Protein AF-A0A7R9BXN6-F1 (afdb_monomer_lite)

Sequence (282 aa):
MGKQLVVLESDVKKNVSVTLTAHVVISMHHVMESLKSGFLRAKAATARTLATRFLENVLPSLWCPKPNDIKSEFNRPFIQAKKENRWDALSVEATSYALMVYLQREGISFFQ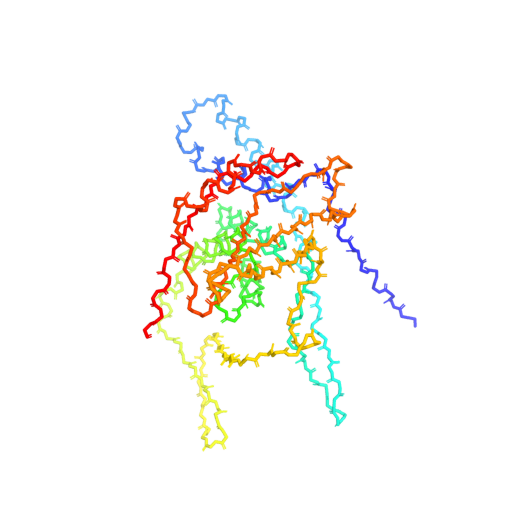GKIVCWLNSMRMKTGGFISIFDTIIALEALTDYSFRARLRDITEMTVTLEATGTPGWQKGQAIVQLDYAYGVDYDALKEKSPVRVFDLDVKETYRTFRNKSIIDVELCPKYTPIKEMIDEDREFSGSVTIEVENPSGYEITQREAVINVLRRRTKPMNLIDVKVTRSSVY

Organism: NCBI:txid399045

Radius of gyration: 24.86 Å; chains: 1; bounding box: 74×55×66 Å

InterPro domains:
  IPR008930 Terpenoid cyclases/protein prenyltransferase alpha-alpha toroid [SSF48239] (16-147)
  IPR011626 Alpha-macroglobulin-like, TED domain [PF07678] (83-145)
  IPR050473 Alpha-2-macroglobulin/Complement system [PTHR11412] (14-276)

Secondary structure (DSSP, 8-state):
-------------TTS-HHHHHHHHHHHHHHHHHS-SSHHHHHHHHHHHHHHHHHHHHHHHH--PPPPPEEEETTEEEEPPPPPPTTHHHHHHHHHHHHHHHHHHH-S-HHHHHHHHHHHHT--TTSS-SSHHHHHHHHHHHHHHHHHTTTTT----------TT---------------------TTTS---SS--EEEEEEEEE-TTTTT--EEEEEEEEE---TTS--TT--S--------PPPTT----HHHHHHHHHHT--TT--------------

Structure (mmCIF, N/CA/C/O backbone):
data_AF-A0A7R9BXN6-F1
#
_entry.id   AF-A0A7R9BXN6-F1
#
loop_
_atom_site.group_PDB
_atom_site.id
_atom_site.type_symbol
_atom_site.label_atom_id
_atom_site.label_alt_id
_atom_site.label_comp_id
_atom_site.label_asym_id
_atom_site.label_entity_id
_atom_site.label_seq_id
_atom_site.pdbx_PDB_ins_code
_atom_site.Cartn_x
_atom_site.Cartn_y
_atom_site.Cartn_z
_atom_site.occupancy
_atom_site.B_iso_or_equiv
_atom_site.auth_seq_id
_atom_site.auth_comp_id
_atom_site.auth_asym_id
_atom_site.auth_atom_id
_atom_site.pdbx_PDB_model_num
ATOM 1 N N . MET A 1 1 ? -35.262 12.727 -13.469 1.00 32.38 1 MET A N 1
ATOM 2 C CA . MET A 1 1 ? -34.421 13.550 -12.570 1.00 32.38 1 MET A CA 1
ATOM 3 C C . MET A 1 1 ? -33.288 12.683 -12.045 1.00 32.38 1 MET A C 1
ATOM 5 O O . MET A 1 1 ? -33.516 11.878 -11.151 1.00 32.38 1 MET A O 1
ATOM 9 N N . GLY A 1 2 ? -32.106 12.763 -12.658 1.00 27.50 2 GLY A N 1
ATOM 10 C CA . GLY A 1 2 ? -30.953 11.973 -12.222 1.00 27.50 2 GLY A CA 1
ATOM 11 C C . GLY A 1 2 ? -30.345 12.568 -10.957 1.00 27.50 2 GLY A C 1
ATOM 12 O O . GLY A 1 2 ? -30.005 13.748 -10.944 1.00 27.50 2 GLY A O 1
ATOM 13 N N . LYS A 1 3 ? -30.195 11.764 -9.899 1.00 24.08 3 LYS A N 1
ATOM 14 C CA . LYS A 1 3 ? -29.341 12.142 -8.771 1.00 24.08 3 LYS A CA 1
ATOM 15 C C . LYS A 1 3 ? -27.897 12.029 -9.240 1.00 24.08 3 LYS A C 1
ATOM 17 O O . LYS A 1 3 ? -27.384 10.923 -9.387 1.00 24.08 3 LYS A O 1
ATOM 22 N N . GLN A 1 4 ? -27.268 13.170 -9.493 1.00 21.91 4 GLN A N 1
ATOM 23 C CA . GLN A 1 4 ? -25.829 13.243 -9.687 1.00 21.91 4 GLN A CA 1
ATOM 24 C C . GLN A 1 4 ? -25.182 12.786 -8.377 1.00 21.91 4 GLN A C 1
ATOM 26 O O . GLN A 1 4 ? -25.266 13.477 -7.362 1.00 21.91 4 GLN A O 1
ATOM 31 N N . LEU A 1 5 ? -24.615 11.577 -8.380 1.00 22.77 5 LEU A N 1
ATOM 32 C CA . LEU A 1 5 ? -23.784 11.100 -7.284 1.00 22.77 5 LEU A CA 1
ATOM 33 C C . LEU A 1 5 ? -22.547 11.990 -7.258 1.00 22.77 5 LEU A C 1
ATOM 35 O O . LEU A 1 5 ? -21.612 11.795 -8.033 1.00 22.77 5 LEU A O 1
ATOM 39 N N . VAL A 1 6 ? -22.581 12.997 -6.387 1.00 21.50 6 VAL A N 1
ATOM 40 C CA . VAL A 1 6 ? -21.388 13.733 -5.993 1.00 21.50 6 VAL A CA 1
ATOM 41 C C . VAL A 1 6 ? -20.473 12.702 -5.354 1.00 21.50 6 VAL A C 1
ATOM 43 O O . VAL A 1 6 ? -20.691 12.279 -4.218 1.00 21.50 6 VAL A O 1
ATOM 46 N N . VAL A 1 7 ? -19.476 12.260 -6.118 1.00 24.81 7 VAL A N 1
ATOM 47 C CA . VAL A 1 7 ? -18.301 11.618 -5.550 1.00 24.81 7 VAL A CA 1
ATOM 48 C C . VAL A 1 7 ? -17.675 12.691 -4.679 1.00 24.81 7 VAL A C 1
ATOM 50 O O . VAL A 1 7 ? -17.020 13.600 -5.183 1.00 24.81 7 VAL A O 1
ATOM 53 N N . LEU A 1 8 ? -17.948 12.617 -3.378 1.00 25.73 8 LEU A N 1
ATOM 54 C CA . LEU A 1 8 ? -17.140 13.298 -2.387 1.00 25.73 8 LEU A CA 1
ATOM 55 C C . LEU A 1 8 ? -15.772 12.629 -2.463 1.00 25.73 8 LEU A C 1
ATOM 57 O O . LEU A 1 8 ? -15.525 11.599 -1.834 1.00 25.73 8 LEU A O 1
ATOM 61 N N . GLU A 1 9 ? -14.923 13.195 -3.321 1.00 31.92 9 GLU A N 1
ATOM 62 C CA . GLU A 1 9 ? -13.481 13.069 -3.213 1.00 31.92 9 GLU A CA 1
ATOM 63 C C . GLU A 1 9 ? -13.151 13.278 -1.739 1.00 31.92 9 GLU A C 1
ATOM 65 O O . GLU A 1 9 ? -13.597 14.248 -1.126 1.00 31.92 9 GLU A O 1
ATOM 70 N N . SER A 1 10 ? -12.558 12.257 -1.125 1.00 36.28 10 SER A N 1
ATOM 71 C CA . SER A 1 10 ? -12.613 12.111 0.321 1.00 36.28 10 SER A CA 1
ATOM 72 C C . SER A 1 10 ? -11.723 13.159 0.981 1.00 36.28 10 SER A C 1
ATOM 74 O O . SER A 1 10 ? -10.541 12.901 1.211 1.00 36.28 10 SER A O 1
ATOM 76 N N . ASP A 1 11 ? -12.316 14.308 1.322 1.00 35.97 11 ASP A N 1
ATOM 77 C CA . ASP A 1 11 ? -11.767 15.383 2.157 1.00 35.97 11 ASP A CA 1
ATOM 78 C C . ASP A 1 11 ? -11.586 14.911 3.616 1.00 35.97 11 ASP A C 1
ATOM 80 O O . ASP A 1 11 ? -12.048 15.511 4.592 1.00 35.97 11 ASP A O 1
ATOM 84 N N . VAL A 1 12 ? -10.868 13.799 3.781 1.00 42.06 12 VAL A N 1
ATOM 85 C CA . VAL A 1 12 ? -10.173 13.462 5.016 1.00 42.06 12 VAL A CA 1
ATOM 86 C C . VAL A 1 12 ? -9.198 14.611 5.247 1.00 42.06 12 VAL A C 1
ATOM 88 O O . VAL A 1 12 ? -8.221 14.749 4.514 1.00 42.06 12 VAL A O 1
ATOM 91 N N . LYS A 1 13 ? -9.527 15.482 6.212 1.00 39.28 13 LYS A N 1
ATOM 92 C CA . LYS A 1 13 ? -8.814 16.737 6.500 1.00 39.28 13 LYS A CA 1
ATOM 93 C C . LYS A 1 13 ? -7.299 16.553 6.379 1.00 39.28 13 LYS A C 1
ATOM 95 O O . LYS A 1 13 ? -6.702 15.855 7.197 1.00 39.28 13 LYS A O 1
ATOM 100 N N . LYS A 1 14 ? -6.712 17.216 5.375 1.00 47.81 14 LYS A N 1
ATOM 101 C CA . LYS A 1 14 ? -5.350 16.977 4.860 1.00 47.81 14 LYS A CA 1
ATOM 102 C C . LYS A 1 14 ? -4.250 16.967 5.934 1.00 47.81 14 LYS A C 1
ATOM 104 O O . LYS A 1 14 ? -3.273 16.246 5.788 1.00 47.81 14 LYS A O 1
ATOM 109 N N . ASN A 1 15 ? -4.455 17.686 7.036 1.00 45.44 15 ASN A N 1
ATOM 110 C CA . ASN A 1 15 ? -3.484 17.877 8.116 1.00 45.44 15 ASN A CA 1
ATOM 111 C C . ASN A 1 15 ? -3.553 16.826 9.253 1.00 45.44 15 ASN A C 1
ATOM 113 O O . ASN A 1 15 ? -2.869 16.990 10.263 1.00 45.44 15 ASN A O 1
ATOM 117 N N . VAL A 1 16 ? -4.385 15.774 9.165 1.00 56.34 16 VAL A N 1
ATOM 118 C CA . VAL A 1 16 ? -4.442 14.704 10.189 1.00 56.34 16 VAL A CA 1
ATOM 119 C C . VAL A 1 16 ? -4.349 13.323 9.546 1.00 56.34 16 VAL A C 1
ATOM 121 O O . VAL A 1 16 ? -5.325 12.790 9.020 1.00 56.34 16 VAL A O 1
ATOM 124 N N . SER A 1 17 ? -3.169 12.704 9.643 1.00 71.69 17 SER A N 1
ATOM 125 C CA . SER A 1 17 ? -2.949 11.339 9.159 1.00 71.69 17 SER A CA 1
ATOM 126 C C . SER A 1 17 ? -3.735 10.313 9.987 1.00 71.69 17 SER A C 1
ATOM 128 O O . SER A 1 17 ? -3.459 10.071 11.168 1.00 71.69 17 SER A O 1
ATOM 130 N N . VAL A 1 18 ? -4.712 9.681 9.333 1.00 74.88 18 VAL A N 1
ATOM 131 C CA . VAL A 1 18 ? -5.523 8.584 9.884 1.00 74.88 18 VAL A CA 1
ATOM 132 C C . VAL A 1 18 ? -4.643 7.387 10.248 1.00 74.88 18 VAL A C 1
ATOM 134 O O . VAL A 1 18 ? -4.794 6.828 11.333 1.00 74.88 18 VAL A O 1
ATOM 137 N N . THR A 1 19 ? -3.693 7.027 9.378 1.00 77.56 19 THR A N 1
ATOM 138 C CA . THR A 1 19 ? -2.801 5.875 9.575 1.00 77.56 19 THR A CA 1
ATOM 139 C C . THR A 1 19 ? -1.859 6.088 10.755 1.00 77.56 19 THR A C 1
ATOM 141 O O . THR A 1 19 ? -1.775 5.221 11.623 1.00 77.56 19 THR A O 1
ATOM 144 N N . LEU A 1 20 ? -1.253 7.275 10.886 1.00 81.38 20 LEU A N 1
ATOM 145 C CA . LEU A 1 20 ? -0.433 7.617 12.052 1.00 81.38 20 LEU A CA 1
ATOM 146 C C . LEU A 1 20 ? -1.254 7.589 13.349 1.00 81.38 20 LEU A C 1
ATOM 148 O O . LEU A 1 20 ? -0.806 7.040 14.355 1.00 81.38 20 LEU A O 1
ATOM 152 N N . THR A 1 21 ? -2.473 8.138 13.323 1.00 84.75 21 THR A N 1
ATOM 153 C CA . THR A 1 21 ? -3.373 8.136 14.488 1.00 84.75 21 THR A CA 1
ATOM 154 C C . THR A 1 21 ? -3.701 6.703 14.921 1.00 84.75 21 THR A C 1
ATOM 156 O O . THR A 1 21 ? -3.630 6.387 16.109 1.00 84.75 21 THR A O 1
ATOM 159 N N . ALA A 1 22 ? -4.007 5.811 13.976 1.00 82.94 22 ALA A N 1
ATOM 160 C CA . ALA A 1 22 ? -4.310 4.416 14.276 1.00 82.94 22 ALA A CA 1
ATOM 161 C C . ALA A 1 22 ? -3.084 3.619 14.752 1.00 82.94 22 ALA A C 1
ATOM 163 O O . ALA A 1 22 ? -3.183 2.885 15.737 1.00 82.94 22 ALA A O 1
ATOM 164 N N . HIS A 1 23 ? -1.913 3.829 14.144 1.00 85.00 23 HIS A N 1
ATOM 165 C CA . HIS A 1 23 ? -0.661 3.217 14.593 1.00 85.00 23 HIS A CA 1
ATOM 166 C C . HIS A 1 23 ? -0.325 3.614 16.043 1.00 85.00 23 HIS A C 1
ATOM 168 O O . HIS A 1 23 ? 0.036 2.765 16.863 1.00 85.00 23 HIS A O 1
ATOM 174 N N . VAL A 1 24 ? -0.522 4.889 16.404 1.00 88.56 24 VAL A N 1
ATOM 175 C CA . VAL A 1 24 ? -0.372 5.376 17.786 1.00 88.56 24 VAL A CA 1
ATOM 176 C C . VAL A 1 24 ? -1.403 4.741 18.729 1.00 88.56 24 VAL A C 1
ATOM 178 O O . VAL A 1 24 ? -1.034 4.352 19.834 1.00 88.56 24 VAL A O 1
ATOM 181 N N . VAL A 1 25 ? -2.665 4.571 18.316 1.00 87.19 25 VAL A N 1
ATOM 182 C CA . VAL A 1 25 ? -3.701 3.882 19.119 1.00 87.19 25 VAL A CA 1
ATOM 183 C C . VAL A 1 25 ? -3.324 2.430 19.420 1.00 87.19 25 VAL A C 1
ATOM 185 O O . VAL A 1 25 ? -3.458 1.994 20.566 1.00 87.19 25 VAL A O 1
ATOM 188 N N . ILE A 1 26 ? -2.823 1.697 18.426 1.00 85.56 26 ILE A N 1
ATOM 189 C CA . ILE A 1 26 ? -2.394 0.299 18.575 1.00 85.56 26 ILE A CA 1
ATOM 190 C C . ILE A 1 26 ? -1.138 0.218 19.451 1.00 85.56 26 ILE A C 1
ATOM 192 O O . ILE A 1 26 ? -1.095 -0.557 20.404 1.00 85.56 26 ILE A O 1
ATOM 196 N N . SER A 1 27 ? -0.166 1.104 19.232 1.00 88.06 27 SER A N 1
ATOM 197 C CA . SER A 1 27 ? 1.031 1.222 20.077 1.00 88.06 27 SER A CA 1
ATOM 198 C C . SER A 1 27 ? 0.668 1.512 21.539 1.00 88.06 27 SER A C 1
ATOM 200 O O . SER A 1 27 ? 1.189 0.880 22.459 1.00 88.06 27 SER A O 1
ATOM 202 N N . MET A 1 28 ? -0.287 2.421 21.771 1.00 87.25 28 MET A N 1
ATOM 203 C CA . MET A 1 28 ? -0.840 2.682 23.100 1.00 87.25 28 MET A CA 1
ATOM 204 C C . MET A 1 28 ? -1.531 1.448 23.684 1.00 87.25 28 MET A C 1
ATOM 206 O O . MET A 1 28 ? -1.392 1.222 24.880 1.00 87.25 28 MET A O 1
ATOM 210 N N . HIS A 1 29 ? -2.239 0.637 22.890 1.00 84.88 29 HIS A N 1
ATOM 211 C CA . HIS A 1 29 ? -2.855 -0.603 23.371 1.00 84.88 29 HIS A CA 1
ATOM 212 C C . HIS A 1 29 ? -1.811 -1.561 23.962 1.00 84.88 29 HIS A C 1
ATOM 214 O O . HIS A 1 29 ? -1.963 -1.967 25.112 1.00 84.88 29 HIS A O 1
ATOM 220 N N . HIS A 1 30 ? -0.728 -1.849 23.233 1.00 85.75 30 HIS A N 1
ATOM 221 C CA . HIS A 1 30 ? 0.336 -2.740 23.710 1.00 85.75 30 HIS A CA 1
ATOM 222 C C . HIS A 1 30 ? 1.082 -2.168 24.926 1.00 85.75 30 HIS A C 1
ATOM 224 O O . HIS A 1 30 ? 1.283 -2.855 25.925 1.00 85.75 30 HIS A O 1
ATOM 230 N N . VAL A 1 31 ? 1.454 -0.883 24.894 1.00 89.38 31 VAL A N 1
ATOM 231 C CA . VAL A 1 31 ? 2.197 -0.248 26.000 1.00 89.38 31 VAL A CA 1
ATOM 232 C C . VAL A 1 31 ? 1.324 -0.058 27.250 1.00 89.38 31 VAL A C 1
ATOM 234 O O . VAL A 1 31 ? 1.843 -0.039 28.368 1.00 89.38 31 VAL A O 1
ATOM 237 N N . MET A 1 32 ? -0.004 0.038 27.106 1.00 85.31 32 MET A N 1
ATOM 238 C CA . MET A 1 32 ? -0.923 0.170 28.240 1.00 85.31 32 MET A CA 1
ATOM 239 C C . MET A 1 32 ? -0.868 -1.012 29.208 1.00 85.31 32 MET A C 1
ATOM 241 O O . MET A 1 32 ? -1.141 -0.793 30.385 1.00 85.31 32 MET A O 1
ATOM 245 N N . GLU A 1 33 ? -0.510 -2.225 28.791 1.00 83.19 33 GLU A N 1
ATOM 246 C CA . GLU A 1 33 ? -0.370 -3.354 29.725 1.00 83.19 33 GLU A CA 1
ATOM 247 C C . GLU A 1 33 ? 0.821 -3.152 30.674 1.00 83.19 33 GLU A C 1
ATOM 249 O O . GLU A 1 33 ? 0.667 -3.276 31.890 1.00 83.19 33 GLU A O 1
ATOM 254 N N . SER A 1 34 ? 1.958 -2.698 30.142 1.00 86.69 34 SER A N 1
ATOM 255 C CA . SER A 1 34 ? 3.201 -2.435 30.885 1.00 86.69 34 SER A CA 1
ATOM 256 C C . SER A 1 34 ? 3.159 -1.189 31.787 1.00 86.69 34 SER A C 1
ATOM 258 O O . SER A 1 34 ? 3.988 -1.040 32.689 1.00 86.69 34 SER A O 1
ATOM 260 N N . LEU A 1 35 ? 2.221 -0.261 31.563 1.00 86.31 35 LEU A N 1
ATOM 261 C CA . LEU A 1 35 ? 2.112 0.974 32.348 1.00 86.31 35 LEU A CA 1
ATOM 262 C C . LEU A 1 35 ? 1.473 0.728 33.724 1.00 86.31 35 LEU A C 1
ATOM 264 O O . LEU A 1 35 ? 0.280 0.431 33.827 1.00 86.31 35 LEU A O 1
ATOM 268 N N . LYS A 1 36 ? 2.242 0.956 34.798 1.00 84.00 36 LYS A N 1
ATOM 269 C CA . LYS A 1 36 ? 1.747 0.925 36.189 1.00 84.00 36 LYS A CA 1
ATOM 270 C C . LYS A 1 36 ? 0.516 1.829 36.377 1.00 84.00 36 LYS A C 1
ATOM 272 O O . LYS A 1 36 ? 0.373 2.861 35.717 1.00 84.00 36 LYS A O 1
ATOM 277 N N . SER A 1 37 ? -0.371 1.449 37.296 1.00 79.38 37 SER A N 1
ATOM 278 C CA . SER A 1 37 ? -1.553 2.239 37.657 1.00 79.38 37 SER A CA 1
ATOM 279 C C . SER A 1 37 ? -1.152 3.637 38.144 1.00 79.38 37 SER A C 1
ATOM 281 O O . SER A 1 37 ? -0.339 3.791 39.051 1.00 79.38 37 SER A O 1
ATOM 283 N N . GLY A 1 38 ? -1.706 4.675 37.515 1.00 87.12 38 GLY A N 1
ATOM 284 C CA . GLY A 1 38 ? -1.365 6.063 37.819 1.00 87.12 38 GLY A CA 1
ATOM 285 C C . GLY A 1 38 ? -1.823 7.048 36.744 1.00 87.12 38 GLY A C 1
ATOM 286 O O . GLY A 1 38 ? -2.448 6.674 35.748 1.00 87.12 38 GLY A O 1
ATOM 287 N N . PHE A 1 39 ? -1.477 8.321 36.938 1.00 87.56 39 PHE A N 1
ATOM 288 C CA . PHE A 1 39 ? -1.901 9.446 36.093 1.00 87.56 39 PHE A CA 1
ATOM 289 C C . PHE A 1 39 ? -1.566 9.274 34.601 1.00 87.56 39 PHE A C 1
ATOM 291 O O . PH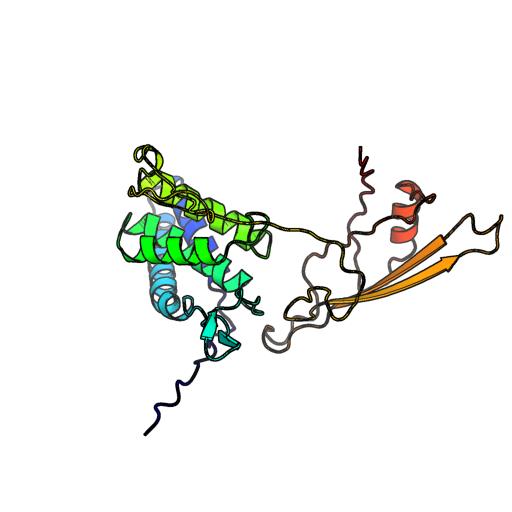E A 1 39 ? -2.386 9.598 33.743 1.00 87.56 39 PHE A O 1
ATOM 298 N N . LEU A 1 40 ? -0.394 8.712 34.282 1.00 87.50 40 LEU A N 1
ATOM 299 C CA . LEU A 1 40 ? 0.015 8.444 32.898 1.00 87.50 40 LEU A CA 1
ATOM 300 C C . LEU A 1 40 ? -0.884 7.396 32.225 1.00 87.50 40 LEU A C 1
ATOM 302 O O . LEU A 1 40 ? -1.320 7.611 31.098 1.00 87.50 40 LEU A O 1
ATOM 306 N N . ARG A 1 41 ? -1.239 6.312 32.931 1.00 88.56 41 ARG A N 1
ATOM 307 C CA . ARG A 1 41 ? -2.172 5.289 32.428 1.00 88.56 41 ARG A CA 1
ATOM 308 C C . ARG A 1 41 ? -3.573 5.870 32.210 1.00 88.56 41 ARG A C 1
ATOM 310 O O . ARG A 1 41 ? -4.206 5.556 31.207 1.00 88.56 41 ARG A O 1
ATOM 317 N N . ALA A 1 42 ? -4.032 6.752 33.101 1.00 88.69 42 ALA A N 1
ATOM 318 C CA . ALA A 1 42 ? -5.314 7.444 32.953 1.00 88.69 42 ALA A CA 1
ATOM 319 C C . ALA A 1 42 ? -5.333 8.375 31.723 1.00 88.69 42 ALA A C 1
ATOM 321 O O . ALA A 1 42 ? -6.266 8.306 30.923 1.00 88.69 42 ALA A O 1
ATOM 322 N N . LYS A 1 43 ? -4.280 9.182 31.516 1.00 90.19 43 LYS A N 1
ATOM 323 C CA . LYS A 1 43 ? -4.129 10.025 30.315 1.00 90.19 43 LYS A CA 1
ATOM 324 C C . LYS A 1 43 ? -3.997 9.214 29.023 1.00 90.19 43 LYS A C 1
ATOM 326 O O . LYS A 1 43 ? -4.579 9.597 28.014 1.00 90.19 43 LYS A O 1
ATOM 331 N N . ALA A 1 44 ? -3.274 8.095 29.042 1.00 89.12 44 ALA A N 1
ATOM 332 C CA . ALA A 1 44 ? -3.180 7.199 27.889 1.00 89.12 44 ALA A CA 1
ATOM 333 C C . ALA A 1 44 ? -4.550 6.590 27.538 1.00 89.12 44 ALA A C 1
ATOM 335 O O . ALA A 1 44 ? -4.934 6.571 26.372 1.00 89.12 44 ALA A O 1
ATOM 336 N N . ALA A 1 45 ? -5.331 6.171 28.540 1.00 87.94 45 ALA A N 1
ATOM 337 C CA . ALA A 1 45 ? -6.675 5.634 28.331 1.00 87.94 45 ALA A CA 1
ATOM 338 C C . ALA A 1 45 ? -7.652 6.674 27.749 1.00 87.94 45 ALA A C 1
ATOM 340 O O . ALA A 1 45 ? -8.423 6.347 26.841 1.00 87.94 45 ALA A O 1
ATOM 341 N N . THR A 1 46 ? -7.618 7.929 28.218 1.00 90.62 46 THR A N 1
ATOM 342 C CA . THR A 1 46 ? -8.458 8.991 27.640 1.00 90.62 46 THR A CA 1
ATOM 343 C C . THR A 1 46 ? -8.014 9.366 26.227 1.00 90.62 46 THR A C 1
ATOM 345 O O . THR A 1 46 ? -8.863 9.432 25.341 1.00 90.62 46 THR A O 1
ATOM 348 N N . ALA A 1 47 ? -6.707 9.511 25.977 1.00 88.69 47 ALA A N 1
ATOM 349 C CA . ALA A 1 47 ? -6.164 9.752 24.638 1.00 88.69 47 ALA A CA 1
ATOM 350 C C . ALA A 1 47 ? -6.560 8.642 23.648 1.00 88.69 47 ALA A C 1
ATOM 352 O O . ALA A 1 47 ? -7.079 8.941 22.573 1.00 88.69 47 ALA A O 1
ATOM 353 N N . ARG A 1 48 ? -6.426 7.366 24.047 1.00 87.69 48 ARG A N 1
ATOM 354 C CA . ARG A 1 48 ? -6.868 6.210 23.252 1.00 87.69 48 ARG A CA 1
ATOM 355 C C . ARG A 1 48 ? -8.356 6.299 22.912 1.00 87.69 48 ARG A C 1
ATOM 357 O O . ARG A 1 48 ? -8.718 6.115 21.760 1.00 87.69 48 ARG A O 1
ATOM 364 N N . THR A 1 49 ? -9.202 6.639 23.886 1.00 87.25 49 THR A N 1
ATOM 365 C CA . THR A 1 49 ? -10.664 6.744 23.703 1.00 87.25 49 THR A CA 1
ATOM 366 C C . THR A 1 49 ? -11.069 7.896 22.772 1.00 87.25 49 THR A C 1
ATOM 368 O O . THR A 1 49 ? -12.066 7.798 22.058 1.00 87.25 49 THR A O 1
ATOM 371 N N . LEU A 1 50 ? -10.314 8.999 22.762 1.00 86.81 50 LEU A N 1
ATOM 372 C CA . LEU A 1 50 ? -10.530 10.108 21.827 1.00 86.81 50 LEU A CA 1
ATOM 373 C C . LEU A 1 50 ? -10.097 9.733 20.405 1.00 86.81 50 LEU A C 1
ATOM 375 O O . LEU A 1 50 ? -10.841 9.967 19.453 1.00 86.81 50 LEU A O 1
ATOM 379 N N . ALA A 1 51 ? -8.926 9.113 20.265 1.00 84.81 51 ALA A N 1
ATOM 380 C CA . ALA A 1 51 ? -8.389 8.709 18.974 1.00 84.81 51 ALA A CA 1
ATOM 381 C C . ALA A 1 51 ? -9.213 7.581 18.319 1.00 84.81 51 ALA A C 1
ATOM 383 O O . ALA A 1 51 ? -9.477 7.655 17.122 1.00 84.81 51 ALA A O 1
ATOM 384 N N . THR A 1 52 ? -9.723 6.601 19.077 1.00 82.38 52 THR A N 1
ATOM 385 C CA . THR A 1 52 ? -10.643 5.583 18.529 1.00 82.38 52 THR A CA 1
ATOM 386 C C . THR A 1 52 ? -11.947 6.199 18.020 1.00 82.38 52 THR A C 1
ATOM 388 O O . THR A 1 52 ? -12.372 5.877 16.914 1.00 82.38 52 THR A O 1
ATOM 391 N N . ARG A 1 53 ? -12.544 7.149 18.756 1.00 84.06 53 ARG A N 1
ATOM 392 C CA . ARG A 1 53 ? -13.739 7.888 18.296 1.00 84.06 53 ARG A CA 1
ATOM 393 C C . ARG A 1 53 ? -13.483 8.709 17.030 1.00 84.06 53 ARG A C 1
ATOM 395 O O . ARG A 1 53 ? -14.372 8.828 16.195 1.00 84.06 53 ARG A O 1
ATOM 402 N N . PHE A 1 54 ? -12.292 9.292 16.884 1.00 83.12 54 PHE A N 1
ATOM 403 C CA . PHE A 1 54 ? -11.910 9.981 15.649 1.00 83.12 54 PHE A CA 1
ATOM 404 C C . PHE A 1 54 ? -11.887 9.011 14.460 1.00 83.12 54 PHE A C 1
ATOM 406 O O . PHE A 1 54 ? -12.511 9.298 13.441 1.00 83.12 54 PHE A O 1
ATOM 413 N N . LEU A 1 55 ? -11.245 7.847 14.612 1.00 78.12 55 LEU A N 1
ATOM 414 C CA . LEU A 1 55 ? -11.189 6.824 13.564 1.00 78.12 55 LEU A CA 1
ATOM 415 C C . LEU A 1 55 ? -12.592 6.323 13.186 1.00 78.12 55 LEU A C 1
ATOM 417 O O . LEU A 1 55 ? -12.918 6.290 12.003 1.00 78.12 55 LEU A O 1
ATOM 421 N N . GLU A 1 56 ? -13.446 6.019 14.169 1.00 77.69 56 GLU A N 1
ATOM 422 C CA . GLU A 1 56 ? -14.835 5.563 13.963 1.00 77.69 56 GLU A CA 1
ATOM 423 C C . GLU A 1 56 ? -15.673 6.539 13.119 1.00 77.69 56 GLU A C 1
ATOM 425 O O . GLU A 1 56 ? -16.467 6.101 12.289 1.00 77.69 56 GLU A O 1
ATOM 430 N N . ASN A 1 57 ? -15.461 7.850 13.269 1.00 78.38 57 ASN A N 1
ATOM 431 C CA . ASN A 1 57 ? -16.154 8.867 12.470 1.00 78.38 57 ASN A CA 1
ATOM 432 C C . ASN A 1 57 ? -15.617 8.992 11.033 1.00 78.38 57 ASN A C 1
ATOM 434 O O . ASN A 1 57 ? -16.363 9.376 10.134 1.00 78.38 57 ASN A O 1
ATOM 438 N N . VAL A 1 58 ? -14.329 8.710 10.809 1.00 73.56 58 VAL A N 1
ATOM 439 C CA . VAL A 1 58 ? -13.689 8.794 9.482 1.00 73.56 58 VAL A CA 1
ATOM 440 C C . VAL A 1 58 ? -13.924 7.517 8.668 1.00 73.56 58 VAL A C 1
ATOM 442 O O . VAL A 1 58 ? -14.016 7.557 7.446 1.00 73.56 58 VAL A O 1
ATOM 445 N N . LEU A 1 59 ? -14.071 6.377 9.335 1.00 69.44 59 LEU A N 1
ATOM 446 C CA . LEU A 1 59 ? -14.117 5.057 8.714 1.00 69.44 59 LEU A CA 1
ATOM 447 C C . LEU A 1 59 ? -15.145 4.836 7.593 1.00 69.44 59 LEU A C 1
ATOM 449 O O . LEU A 1 59 ? -14.761 4.266 6.569 1.00 69.44 59 LEU A O 1
ATOM 453 N N . PRO A 1 60 ? -16.398 5.316 7.696 1.00 68.88 60 PRO A N 1
ATOM 454 C CA . PRO A 1 60 ? -17.379 5.153 6.625 1.00 68.88 60 PRO A CA 1
ATOM 455 C C . PRO A 1 60 ? -16.974 5.782 5.281 1.00 68.88 60 PRO A C 1
ATOM 457 O O . PRO A 1 60 ? -17.482 5.350 4.249 1.00 68.88 60 PRO A O 1
ATOM 460 N N . SER A 1 61 ? -16.073 6.776 5.262 1.00 66.06 61 SER A N 1
ATOM 461 C CA . SER A 1 61 ? -15.607 7.404 4.014 1.00 66.06 61 SER A CA 1
ATOM 462 C C . SER A 1 61 ? -14.427 6.679 3.355 1.00 66.06 61 SER A C 1
ATOM 464 O O . SER A 1 61 ? -14.185 6.882 2.167 1.00 66.06 61 SER A O 1
ATOM 466 N N . LEU A 1 62 ? -13.725 5.801 4.083 1.00 61.94 62 LEU A N 1
ATOM 467 C CA . LEU A 1 62 ? -12.569 5.054 3.569 1.00 61.94 62 LEU A CA 1
ATOM 468 C C . LEU A 1 62 ? -12.966 3.838 2.715 1.00 61.94 62 LEU A C 1
ATOM 470 O O . LEU A 1 62 ? -12.193 3.420 1.855 1.00 61.94 62 LEU A O 1
ATOM 474 N N . TRP A 1 63 ? -14.161 3.275 2.923 1.00 57.62 63 TRP A N 1
ATOM 475 C CA . TRP A 1 63 ? -14.625 2.043 2.263 1.00 57.62 63 TRP A CA 1
ATOM 476 C C . TRP A 1 63 ? -15.588 2.297 1.101 1.00 57.62 63 TRP A C 1
ATOM 478 O O . TRP A 1 63 ? -16.609 1.620 0.979 1.00 57.62 63 TRP A O 1
ATOM 488 N N . CYS A 1 64 ? -15.287 3.261 0.235 1.00 56.03 64 CYS A N 1
ATOM 489 C CA . CYS A 1 64 ? -16.007 3.408 -1.028 1.00 56.03 64 CYS A CA 1
ATOM 490 C C . CYS A 1 64 ? -15.234 2.677 -2.143 1.00 56.03 64 CYS A C 1
ATOM 492 O O . CYS A 1 64 ? -14.398 3.301 -2.803 1.00 56.03 64 CYS A O 1
ATOM 494 N N . PRO A 1 65 ? -15.445 1.359 -2.369 1.00 59.03 65 PRO A N 1
ATOM 495 C CA . PRO A 1 65 ? -14.884 0.704 -3.539 1.00 59.03 65 PRO A CA 1
ATOM 496 C C . PRO A 1 65 ? -15.475 1.373 -4.776 1.00 59.03 65 PRO A C 1
ATOM 498 O O . PRO A 1 65 ? -16.689 1.338 -4.993 1.00 59.03 65 PRO A O 1
ATOM 501 N N . LYS A 1 66 ? -14.620 1.968 -5.612 1.00 64.44 66 LYS A N 1
ATOM 502 C CA . LYS A 1 66 ? -15.056 2.343 -6.955 1.00 64.44 66 LYS A CA 1
ATOM 503 C C . LYS A 1 66 ? -15.528 1.070 -7.666 1.00 64.44 66 LYS A C 1
ATOM 505 O O . LYS A 1 66 ? -14.815 0.065 -7.600 1.00 64.44 66 LYS A O 1
ATOM 510 N N . PRO A 1 67 ? -16.703 1.081 -8.316 1.00 68.19 67 PRO A N 1
ATOM 511 C CA . PRO A 1 67 ? -17.146 -0.067 -9.090 1.00 68.19 67 PRO A CA 1
ATOM 512 C C . PRO A 1 67 ? -16.133 -0.344 -10.203 1.00 68.19 67 PRO A C 1
ATOM 514 O O . PRO A 1 67 ? -15.587 0.589 -10.794 1.00 68.19 67 PRO A O 1
ATOM 517 N N . ASN A 1 68 ? -15.887 -1.622 -10.487 1.00 77.81 68 ASN A N 1
ATOM 518 C CA . ASN A 1 68 ? -15.057 -2.009 -11.622 1.00 77.81 68 ASN A CA 1
ATOM 519 C C . ASN A 1 68 ? -15.690 -1.511 -12.927 1.00 77.81 68 ASN A C 1
ATOM 521 O O . ASN A 1 68 ? -16.916 -1.522 -13.074 1.00 77.81 68 ASN A O 1
ATOM 525 N N . ASP A 1 69 ? -14.846 -1.137 -13.888 1.00 81.88 69 ASP A N 1
ATOM 526 C CA . ASP A 1 69 ? -15.302 -0.770 -15.226 1.00 81.88 69 ASP A CA 1
ATOM 527 C C . ASP A 1 69 ? -16.092 -1.927 -15.855 1.00 81.88 69 ASP A C 1
ATOM 529 O O . ASP A 1 69 ? -15.706 -3.095 -15.757 1.00 81.88 69 ASP A O 1
ATOM 533 N N . ILE A 1 70 ? -17.198 -1.608 -16.526 1.00 84.88 70 ILE A N 1
ATOM 534 C CA . ILE A 1 70 ? -18.008 -2.585 -17.259 1.00 84.88 70 ILE A CA 1
ATOM 535 C C . ILE A 1 70 ? -17.765 -2.369 -18.750 1.00 84.88 70 ILE A C 1
ATOM 537 O O . ILE A 1 70 ? -18.172 -1.351 -19.312 1.00 84.88 70 ILE A O 1
ATOM 541 N N . LYS A 1 71 ? -17.123 -3.338 -19.407 1.00 86.31 71 LYS A N 1
ATOM 542 C CA . LYS A 1 71 ? -16.955 -3.342 -20.862 1.00 86.31 71 LYS A CA 1
ATOM 543 C C . LYS A 1 71 ? -18.126 -4.089 -21.488 1.00 86.31 71 LYS A C 1
ATOM 545 O O . LYS A 1 71 ? -18.334 -5.261 -21.193 1.00 86.31 71 LYS A O 1
ATOM 550 N N . SER A 1 72 ? -18.888 -3.431 -22.357 1.00 86.75 72 SER A N 1
ATOM 551 C CA . SER A 1 72 ? -19.891 -4.120 -23.173 1.00 86.75 72 SER A CA 1
ATOM 552 C C . SER A 1 72 ? -19.227 -4.692 -24.424 1.00 86.75 72 SER A C 1
ATOM 554 O O . SER A 1 72 ? -18.651 -3.939 -25.207 1.00 86.75 72 SER A O 1
ATOM 556 N N . GLU A 1 73 ? -19.319 -6.004 -24.625 1.00 89.44 73 GLU A N 1
ATOM 557 C CA . GLU A 1 73 ? -18.969 -6.665 -25.887 1.00 89.44 73 GLU A CA 1
ATOM 558 C C . GLU A 1 73 ? -20.140 -7.546 -26.326 1.00 89.44 73 GLU A C 1
ATOM 560 O O . GLU A 1 73 ? -20.737 -8.243 -25.509 1.00 89.44 73 GLU A O 1
ATOM 565 N N . PHE A 1 74 ? -20.506 -7.506 -27.610 1.00 88.38 74 PHE A N 1
ATOM 566 C CA . PHE A 1 74 ? -21.612 -8.304 -28.170 1.00 88.38 74 PHE A CA 1
ATOM 567 C C . PHE A 1 74 ? -22.931 -8.208 -27.363 1.00 88.38 74 PHE A C 1
ATOM 569 O O . PHE A 1 74 ? -23.605 -9.211 -27.125 1.00 88.38 74 PHE A O 1
ATOM 576 N N . ASN A 1 75 ? -23.291 -6.996 -26.913 1.00 88.88 75 ASN A N 1
ATOM 577 C CA . ASN A 1 75 ? -24.427 -6.708 -26.018 1.00 88.88 75 ASN A CA 1
ATOM 578 C C . ASN A 1 75 ? -24.402 -7.421 -24.646 1.00 88.88 75 ASN A C 1
ATOM 580 O O . ASN A 1 75 ? -25.422 -7.464 -23.957 1.00 88.88 75 ASN A O 1
ATOM 584 N N . ARG A 1 76 ? -23.251 -7.942 -24.206 1.00 83.25 76 ARG A N 1
ATOM 585 C CA . ARG A 1 76 ? -23.062 -8.513 -22.867 1.00 83.25 76 ARG A CA 1
ATOM 586 C C . ARG A 1 76 ? -22.153 -7.608 -22.024 1.00 83.25 76 ARG A C 1
ATOM 588 O O . ARG A 1 76 ? -21.064 -7.261 -22.482 1.00 83.25 76 ARG A O 1
ATOM 595 N N . PRO A 1 77 ? -22.566 -7.223 -20.803 1.00 87.19 77 PRO A N 1
ATOM 596 C CA . PRO A 1 77 ? -21.706 -6.493 -19.882 1.00 87.19 77 PRO A CA 1
ATOM 597 C C . PRO A 1 77 ? -20.694 -7.447 -19.234 1.00 87.19 77 PRO A C 1
ATOM 599 O O . PRO A 1 77 ? -21.071 -8.367 -18.509 1.00 87.19 77 PRO A O 1
ATOM 602 N N . PHE A 1 78 ? -19.408 -7.197 -19.457 1.00 82.94 78 PHE A N 1
ATOM 603 C CA . PHE A 1 78 ? -18.303 -7.881 -18.797 1.00 82.94 78 PHE A CA 1
ATOM 604 C C . PHE A 1 78 ? -17.695 -6.965 -17.736 1.00 82.94 78 PHE A C 1
ATOM 606 O O . PHE A 1 78 ? -17.266 -5.848 -18.032 1.00 82.94 78 PHE A O 1
ATOM 613 N N . ILE A 1 79 ? -17.648 -7.443 -16.494 1.00 81.00 79 ILE A N 1
ATOM 614 C CA . ILE A 1 79 ? -16.948 -6.759 -15.403 1.00 81.00 79 ILE A CA 1
ATOM 615 C C . ILE A 1 79 ? -15.446 -6.886 -15.672 1.00 81.00 79 ILE A C 1
ATOM 617 O O . ILE A 1 79 ? -14.926 -7.998 -15.764 1.00 81.00 79 ILE A O 1
ATOM 621 N N . GLN A 1 80 ? -14.750 -5.762 -15.824 1.00 81.75 80 GLN A N 1
ATOM 622 C CA . GLN A 1 80 ? -13.301 -5.758 -15.999 1.00 81.75 80 GLN A CA 1
ATOM 623 C C . GLN A 1 80 ? -12.579 -6.017 -14.670 1.00 81.75 80 GLN A C 1
ATOM 625 O O . GLN A 1 80 ? -13.144 -5.874 -13.580 1.00 81.75 80 GLN A O 1
ATOM 630 N N . ALA A 1 81 ? -11.294 -6.366 -14.761 1.00 77.75 81 ALA A N 1
ATOM 631 C CA . ALA A 1 81 ? -10.406 -6.341 -13.607 1.00 77.75 81 ALA A CA 1
ATOM 632 C C . ALA A 1 81 ? -10.390 -4.935 -12.981 1.00 77.75 81 ALA A C 1
ATOM 634 O O . ALA A 1 81 ? -10.443 -3.923 -13.687 1.00 77.75 81 ALA A O 1
ATOM 635 N N . LYS A 1 82 ? -10.308 -4.877 -11.649 1.00 77.88 82 LYS A N 1
ATOM 636 C CA . LYS A 1 82 ? -10.162 -3.615 -10.924 1.00 77.88 82 LYS A CA 1
ATOM 637 C C . LYS A 1 82 ? -8.837 -2.962 -11.326 1.00 77.88 82 LYS A C 1
ATOM 639 O O . LYS A 1 82 ? -7.783 -3.559 -11.137 1.00 77.88 82 LYS A O 1
ATOM 644 N N . LYS A 1 83 ? -8.892 -1.732 -11.838 1.00 77.94 83 LYS A N 1
ATOM 645 C CA . LYS A 1 83 ? -7.700 -0.902 -12.066 1.00 77.94 83 LYS A CA 1
ATOM 646 C C . LYS A 1 83 ? -7.202 -0.330 -10.741 1.00 77.94 83 LYS A C 1
ATOM 648 O O . LYS A 1 83 ? -8.005 -0.026 -9.854 1.00 77.94 83 LYS A O 1
ATOM 653 N N . GLU A 1 84 ? -5.893 -0.158 -10.622 1.00 78.69 84 GLU A N 1
ATOM 654 C CA . GLU A 1 84 ? -5.294 0.539 -9.487 1.00 78.69 84 GLU A CA 1
ATOM 655 C C . GLU A 1 84 ? -5.706 2.016 -9.482 1.00 78.69 84 GLU A C 1
ATOM 657 O O . GLU A 1 84 ? -5.586 2.724 -10.484 1.00 78.69 84 GLU A O 1
ATOM 662 N N . ASN A 1 85 ? -6.169 2.509 -8.335 1.00 79.06 85 ASN A N 1
ATOM 663 C CA . ASN A 1 85 ? -6.293 3.935 -8.079 1.00 79.06 85 ASN A CA 1
ATOM 664 C C . ASN A 1 85 ? -5.090 4.431 -7.284 1.00 79.06 85 ASN A C 1
ATOM 666 O O . ASN A 1 85 ? -4.611 3.784 -6.358 1.00 79.06 85 ASN A O 1
ATOM 670 N N . ARG A 1 86 ? -4.736 5.687 -7.546 1.00 75.06 86 ARG A N 1
ATOM 671 C CA . ARG A 1 86 ? -3.769 6.514 -6.808 1.00 75.06 86 ARG A CA 1
ATOM 672 C C . ARG A 1 86 ? -3.792 6.444 -5.269 1.00 75.06 86 ARG A C 1
ATOM 674 O O . ARG A 1 86 ? -2.780 6.753 -4.657 1.00 75.06 86 ARG A O 1
ATOM 681 N N . TRP A 1 87 ? -4.926 6.101 -4.653 1.00 77.25 87 TRP A N 1
ATOM 682 C CA . TRP A 1 87 ? -5.097 6.065 -3.194 1.00 77.25 87 TRP A CA 1
ATOM 683 C C . TRP A 1 87 ? -5.290 4.649 -2.633 1.00 77.25 87 TRP A C 1
ATOM 685 O O . TRP A 1 87 ? -5.394 4.504 -1.420 1.00 77.25 87 TRP A O 1
ATOM 695 N N . ASP A 1 88 ? -5.316 3.610 -3.476 1.00 80.38 88 ASP A N 1
ATOM 696 C CA . ASP A 1 88 ? -5.702 2.257 -3.055 1.00 80.38 88 ASP A CA 1
ATOM 697 C C . ASP A 1 88 ? -4.801 1.706 -1.935 1.00 80.38 88 ASP A C 1
ATOM 699 O O . ASP A 1 88 ? -5.324 1.163 -0.966 1.00 80.38 88 ASP A O 1
ATOM 703 N N . ALA A 1 89 ? -3.479 1.914 -2.005 1.00 81.56 89 ALA A N 1
ATOM 704 C CA . ALA A 1 89 ? -2.540 1.490 -0.958 1.00 81.56 89 ALA A CA 1
ATOM 705 C C . ALA A 1 89 ? -2.852 2.138 0.407 1.00 81.56 89 ALA A C 1
ATOM 707 O O . ALA A 1 89 ? -2.936 1.457 1.427 1.00 81.56 89 ALA A O 1
ATOM 708 N N . LEU A 1 90 ? -3.111 3.453 0.421 1.00 78.19 90 LEU A N 1
ATOM 709 C CA . LEU A 1 90 ? -3.473 4.191 1.636 1.00 78.19 90 LEU A CA 1
ATOM 710 C C . LEU A 1 90 ? -4.845 3.754 2.173 1.00 78.19 90 LEU A C 1
ATOM 712 O O . LEU A 1 90 ? -5.031 3.644 3.384 1.00 78.19 90 LEU A O 1
ATOM 716 N N . SER A 1 91 ? -5.802 3.469 1.284 1.00 80.81 91 SER A N 1
ATOM 717 C CA . SER A 1 91 ? -7.106 2.916 1.658 1.00 80.81 91 SER A CA 1
ATOM 718 C C . SER A 1 91 ? -6.978 1.522 2.277 1.00 80.81 91 SER A C 1
ATOM 720 O O . SER A 1 91 ? -7.669 1.248 3.260 1.00 80.81 91 SER A O 1
ATOM 722 N N . VAL A 1 92 ? -6.099 0.653 1.760 1.00 85.94 92 VAL A N 1
ATOM 723 C CA . VAL A 1 92 ? -5.810 -0.668 2.349 1.00 85.94 92 VAL A CA 1
ATOM 724 C C . VAL A 1 92 ? -5.142 -0.515 3.714 1.00 85.94 92 VAL A C 1
ATOM 726 O O . VAL A 1 92 ? -5.619 -1.116 4.676 1.00 85.94 92 VAL A O 1
ATOM 729 N N . GLU A 1 93 ? -4.113 0.327 3.840 1.00 84.12 93 GLU A N 1
ATOM 730 C CA . GLU A 1 93 ? -3.420 0.595 5.109 1.00 84.12 93 GLU A CA 1
ATOM 731 C C . GLU A 1 93 ? -4.396 1.105 6.188 1.00 84.12 93 GLU A C 1
ATOM 733 O O . GLU A 1 93 ? -4.526 0.507 7.259 1.00 84.12 93 GLU A O 1
ATOM 738 N N . ALA A 1 94 ? -5.150 2.169 5.890 1.00 80.12 94 ALA A N 1
ATOM 739 C CA . ALA A 1 94 ? -6.095 2.776 6.828 1.00 80.12 94 ALA A CA 1
ATOM 740 C C . ALA A 1 94 ? -7.237 1.820 7.221 1.00 80.12 94 ALA A C 1
ATOM 742 O O . ALA A 1 94 ? -7.645 1.779 8.383 1.00 80.12 94 ALA A O 1
ATOM 743 N N . THR A 1 95 ? -7.728 1.017 6.273 1.00 84.00 95 THR A N 1
ATOM 744 C CA . THR A 1 95 ? -8.779 0.019 6.522 1.00 84.00 95 THR A CA 1
ATOM 745 C C . THR A 1 95 ? -8.276 -1.163 7.349 1.00 84.00 95 THR A C 1
ATOM 747 O O . THR A 1 95 ? -9.000 -1.666 8.208 1.00 84.00 95 THR A O 1
ATOM 750 N N . SER A 1 96 ? -7.027 -1.580 7.143 1.00 88.19 96 SER A N 1
ATOM 751 C CA . SER A 1 96 ? -6.398 -2.662 7.907 1.00 88.19 96 SER A CA 1
ATOM 752 C C . SER A 1 96 ? -6.158 -2.248 9.357 1.00 88.19 96 SER A C 1
ATOM 754 O O . SER A 1 96 ? -6.560 -2.957 10.280 1.00 88.19 96 SER A O 1
ATOM 756 N N . TYR A 1 97 ? -5.630 -1.041 9.576 1.00 85.88 97 TYR A N 1
ATOM 757 C CA . TYR A 1 97 ? -5.520 -0.466 10.915 1.00 85.88 97 TYR A CA 1
ATOM 758 C C . TYR A 1 97 ? -6.875 -0.339 11.622 1.00 85.88 97 TYR A C 1
ATOM 760 O O . TYR A 1 97 ? -6.995 -0.628 12.814 1.00 85.88 97 TYR A O 1
ATOM 768 N N . ALA A 1 98 ? -7.918 0.062 10.898 1.00 81.19 98 ALA A N 1
ATOM 769 C CA . ALA A 1 98 ? -9.261 0.127 11.451 1.00 81.19 98 ALA A CA 1
ATOM 770 C C . ALA A 1 98 ? -9.824 -1.245 11.845 1.00 81.19 98 ALA A C 1
ATOM 772 O O . ALA A 1 98 ? -10.454 -1.359 12.897 1.00 81.19 98 ALA A O 1
ATOM 773 N N . LEU A 1 99 ? -9.569 -2.291 11.049 1.00 85.75 99 LEU A N 1
ATOM 774 C CA . LEU A 1 99 ? -9.927 -3.665 11.405 1.00 85.75 99 LEU A CA 1
ATOM 775 C C . LEU A 1 99 ? -9.285 -4.071 12.740 1.00 85.75 99 LEU A C 1
ATOM 777 O O . LEU A 1 99 ? -9.991 -4.574 13.613 1.00 85.75 99 LEU A O 1
ATOM 781 N N . MET A 1 100 ? -7.993 -3.781 12.943 1.00 85.88 100 MET A N 1
ATOM 782 C CA . MET A 1 100 ? -7.303 -4.051 14.216 1.00 85.88 100 MET A CA 1
ATOM 783 C C . MET A 1 100 ? -7.971 -3.325 15.395 1.00 85.88 100 MET A C 1
ATOM 785 O O . MET A 1 100 ? -8.230 -3.935 16.433 1.00 85.88 100 MET A O 1
ATOM 789 N N . VAL A 1 101 ? -8.316 -2.041 15.235 1.00 81.12 101 VAL A N 1
ATOM 790 C CA . VAL A 1 101 ? -9.004 -1.254 16.277 1.00 81.12 101 VAL A CA 1
ATOM 791 C C . VAL A 1 101 ? -10.386 -1.836 16.611 1.00 81.12 101 VAL A C 1
ATOM 793 O O . VAL A 1 101 ? -10.720 -1.971 17.791 1.00 81.12 101 VAL A O 1
ATOM 796 N N . TYR A 1 102 ? -11.173 -2.245 15.609 1.00 80.50 102 TYR A N 1
ATOM 797 C CA . TYR A 1 102 ? -12.468 -2.899 15.839 1.00 80.50 102 TYR A CA 1
ATOM 798 C C . TYR A 1 102 ? -12.330 -4.250 16.551 1.00 80.50 102 TYR A C 1
ATOM 800 O O . TYR A 1 102 ? -13.091 -4.531 17.482 1.00 80.50 102 TYR A O 1
ATOM 808 N N . LEU A 1 103 ? -11.346 -5.069 16.164 1.00 84.94 103 LEU A N 1
ATOM 809 C CA . LEU A 1 103 ? -11.089 -6.372 16.784 1.00 84.94 103 LEU A CA 1
ATOM 810 C C . LEU A 1 103 ? -10.663 -6.245 18.250 1.00 84.94 103 LEU A C 1
ATOM 812 O O . LEU A 1 103 ? -11.080 -7.057 19.079 1.00 84.94 103 LEU A O 1
ATOM 816 N N . GLN A 1 104 ? -9.885 -5.211 18.586 1.00 79.62 104 GLN A N 1
ATOM 817 C CA . GLN A 1 104 ? -9.489 -4.896 19.962 1.00 79.62 104 GLN A CA 1
ATOM 818 C C . GLN A 1 104 ? -10.650 -4.417 20.850 1.00 79.62 104 GLN A C 1
ATOM 820 O O . GLN A 1 104 ? -10.555 -4.555 22.070 1.00 79.62 104 GLN A O 1
ATOM 825 N N . ARG A 1 105 ? -11.710 -3.827 20.276 1.00 75.44 105 ARG A N 1
ATOM 826 C CA . ARG A 1 105 ? -12.806 -3.199 21.037 1.00 75.44 105 ARG A CA 1
ATOM 827 C C . ARG A 1 105 ? -14.034 -4.094 21.195 1.00 75.44 105 ARG A C 1
ATOM 829 O O . ARG A 1 105 ? -14.525 -4.240 22.309 1.00 75.44 105 ARG A O 1
ATOM 836 N N . GLU A 1 106 ? -14.550 -4.645 20.097 1.00 69.56 106 GLU A N 1
ATOM 837 C CA . GLU A 1 106 ? -15.881 -5.286 20.057 1.00 69.56 106 GLU A CA 1
ATOM 838 C C . GLU A 1 106 ? -15.821 -6.769 19.661 1.00 69.56 106 GLU A C 1
ATOM 840 O O . GLU A 1 106 ? -16.848 -7.439 19.578 1.00 69.56 106 GLU A O 1
ATOM 845 N N . GLY A 1 107 ? -14.619 -7.304 19.421 1.00 70.50 107 GLY A N 1
ATOM 846 C CA . GLY A 1 107 ? -14.444 -8.654 18.897 1.00 70.50 107 GLY A CA 1
ATOM 847 C C . GLY A 1 107 ? -14.892 -8.738 17.438 1.00 70.50 107 GLY A C 1
ATOM 848 O O . GLY A 1 107 ? -14.462 -7.937 16.607 1.00 70.50 107 GLY A O 1
ATOM 849 N N . ILE A 1 108 ? -15.730 -9.725 17.117 1.00 77.19 108 ILE A N 1
ATOM 850 C CA . ILE A 1 108 ? -16.184 -9.999 15.748 1.00 77.19 108 ILE A CA 1
ATOM 851 C C . ILE A 1 108 ? -17.665 -9.684 15.625 1.00 77.19 108 ILE A C 1
ATOM 853 O O . ILE A 1 108 ? -18.507 -10.300 16.273 1.00 77.19 108 ILE A O 1
ATOM 857 N N . SER A 1 109 ? -17.966 -8.749 14.735 1.00 79.81 109 SER A N 1
ATOM 858 C CA . SER A 1 109 ? -19.310 -8.375 14.324 1.00 79.81 109 SER A CA 1
ATOM 859 C C . SER A 1 109 ? -19.372 -8.314 12.790 1.00 79.81 109 SER A C 1
ATOM 861 O O . SER A 1 109 ? -18.403 -8.599 12.078 1.00 79.81 109 SER A O 1
ATOM 863 N N . PHE A 1 110 ? -20.543 -7.973 12.259 1.00 76.50 110 PHE A N 1
ATOM 864 C CA . PHE A 1 110 ? -20.826 -7.925 10.825 1.00 76.50 110 PHE A CA 1
ATOM 865 C C . PHE A 1 110 ? -19.901 -6.964 10.057 1.00 76.50 110 PHE A C 1
ATOM 867 O O . PHE A 1 110 ? -19.500 -7.258 8.929 1.00 76.50 110 PHE A O 1
ATOM 874 N N . PHE A 1 111 ? -19.535 -5.832 10.668 1.00 77.75 111 PHE A N 1
ATOM 875 C CA . PHE A 1 111 ? -18.672 -4.827 10.042 1.00 77.75 111 PHE A CA 1
ATOM 876 C C . PHE A 1 111 ? -17.265 -5.371 9.772 1.00 77.75 111 PHE A C 1
ATOM 878 O O . PHE A 1 111 ? -16.770 -5.231 8.658 1.00 77.75 111 PHE A O 1
ATOM 885 N N . GLN A 1 112 ? -16.663 -6.079 10.729 1.00 82.38 112 GLN A N 1
ATOM 886 C CA . GLN A 1 112 ? -15.353 -6.719 10.595 1.00 82.38 112 GLN A CA 1
ATOM 887 C C . GLN A 1 112 ? -15.351 -7.710 9.421 1.00 82.38 112 GLN A C 1
ATOM 889 O O . GLN A 1 112 ? -14.451 -7.671 8.586 1.00 82.38 112 GLN A O 1
ATOM 894 N N . GLY A 1 113 ? -16.405 -8.524 9.285 1.00 80.88 113 GLY A N 1
ATOM 895 C CA . GLY A 1 113 ? -16.569 -9.422 8.137 1.00 80.88 113 GLY A CA 1
ATOM 896 C C . GLY A 1 113 ? -16.641 -8.684 6.793 1.00 80.88 113 GLY A C 1
ATOM 897 O O . GLY A 1 113 ? -16.040 -9.123 5.814 1.00 80.88 113 GLY A O 1
ATOM 898 N N . LYS A 1 114 ? -17.313 -7.523 6.734 1.00 82.25 114 LYS A N 1
ATOM 899 C CA . LYS A 1 114 ? -17.332 -6.671 5.530 1.00 82.25 114 LYS A CA 1
ATOM 900 C C . LYS A 1 114 ? -15.956 -6.086 5.203 1.00 82.25 114 LYS A C 1
ATOM 902 O O . LYS A 1 114 ? -15.589 -6.096 4.029 1.00 82.25 114 LYS A O 1
ATOM 907 N N . ILE A 1 115 ? -15.193 -5.650 6.208 1.00 84.81 115 ILE A N 1
ATOM 908 C CA . ILE A 1 115 ? -13.811 -5.179 6.023 1.00 84.81 115 ILE A CA 1
ATOM 909 C C . ILE A 1 115 ? -12.938 -6.289 5.438 1.00 84.81 115 ILE A C 1
ATOM 911 O O . ILE A 1 115 ? -12.250 -6.071 4.449 1.00 84.81 115 ILE A O 1
ATOM 915 N N . VAL A 1 116 ? -12.994 -7.487 6.020 1.00 87.50 116 VAL A N 1
ATOM 916 C CA . VAL A 1 116 ? -12.196 -8.645 5.593 1.00 87.50 116 VAL A CA 1
ATOM 917 C C . VAL A 1 116 ? -12.526 -9.047 4.155 1.00 87.50 116 VAL A C 1
ATOM 919 O O . VAL A 1 116 ? -11.615 -9.291 3.367 1.00 87.50 116 VAL A O 1
ATOM 922 N N . CYS A 1 117 ? -13.806 -9.044 3.767 1.00 83.44 117 CYS A N 1
ATOM 923 C CA . CYS A 1 117 ? -14.201 -9.255 2.372 1.00 83.44 117 CYS A CA 1
ATOM 924 C C . CYS A 1 117 ? -13.624 -8.184 1.431 1.00 83.44 117 CYS A C 1
ATOM 926 O O . CYS A 1 117 ? -13.158 -8.522 0.345 1.00 83.44 117 CYS A O 1
ATOM 928 N N . TRP A 1 118 ? -13.628 -6.910 1.838 1.00 86.31 118 TRP A N 1
ATOM 929 C CA . TRP A 1 118 ? -13.055 -5.825 1.039 1.00 86.31 118 TRP A CA 1
ATOM 930 C C . TRP A 1 118 ? -11.526 -5.932 0.929 1.00 86.31 118 TRP A C 1
ATOM 932 O O . TRP A 1 118 ? -11.003 -5.888 -0.182 1.00 86.31 118 TRP A O 1
ATOM 942 N N . LEU A 1 119 ? -10.811 -6.181 2.031 1.00 87.56 119 LEU A N 1
ATOM 943 C CA . LEU A 1 119 ? -9.360 -6.404 2.026 1.00 87.56 119 LEU A CA 1
ATOM 944 C C . LEU A 1 119 ? -8.981 -7.594 1.135 1.00 87.56 119 LEU A C 1
ATOM 946 O O . LEU A 1 119 ? -8.110 -7.464 0.281 1.00 87.56 119 LEU A O 1
ATOM 950 N N . ASN A 1 120 ? -9.690 -8.721 1.233 1.00 86.06 120 ASN A N 1
ATOM 951 C CA . ASN A 1 120 ? -9.456 -9.864 0.346 1.00 86.06 120 ASN A CA 1
ATOM 952 C C . ASN A 1 120 ? -9.717 -9.539 -1.139 1.00 86.06 120 ASN A C 1
ATOM 954 O O . ASN A 1 120 ? -9.070 -10.126 -2.001 1.00 86.06 120 ASN A O 1
ATOM 958 N N . SER A 1 121 ? -10.607 -8.587 -1.453 1.00 81.06 121 SER A N 1
ATOM 959 C CA . SER A 1 121 ? -10.843 -8.116 -2.831 1.00 81.06 121 SER A CA 1
ATOM 960 C C . SER A 1 121 ? -9.784 -7.136 -3.361 1.00 81.06 121 SER A C 1
ATOM 962 O O . SER A 1 121 ? -9.723 -6.896 -4.565 1.00 81.06 121 SER A O 1
ATOM 964 N N . MET A 1 122 ? -8.945 -6.579 -2.480 1.00 83.50 122 MET A N 1
ATOM 965 C CA . MET A 1 122 ? -7.863 -5.641 -2.815 1.00 83.50 122 MET A CA 1
ATOM 966 C C . MET A 1 122 ? -6.499 -6.330 -2.999 1.00 83.50 122 MET A C 1
ATOM 968 O O . MET A 1 122 ? -5.498 -5.656 -3.235 1.00 83.50 122 MET A O 1
ATOM 972 N N . ARG A 1 123 ? -6.449 -7.660 -2.879 1.00 85.38 123 ARG A N 1
ATOM 973 C CA . ARG A 1 123 ? -5.223 -8.461 -2.943 1.00 85.38 123 ARG A CA 1
ATOM 974 C C . ARG A 1 123 ? -4.713 -8.599 -4.384 1.00 85.38 123 ARG A C 1
ATOM 976 O O . ARG A 1 123 ? -5.488 -8.868 -5.298 1.00 85.38 123 ARG A O 1
ATOM 983 N N . MET A 1 124 ? -3.405 -8.442 -4.585 1.00 81.50 124 MET A N 1
ATOM 984 C CA . MET A 1 124 ? -2.759 -8.539 -5.900 1.00 81.50 124 MET A CA 1
ATOM 985 C C . MET A 1 124 ? -2.517 -9.993 -6.339 1.00 81.50 124 MET A C 1
ATOM 987 O O . MET A 1 124 ? -2.546 -10.926 -5.530 1.00 81.50 124 MET A O 1
ATOM 991 N N . LYS A 1 125 ? -2.187 -10.181 -7.628 1.00 72.25 125 LYS A N 1
ATOM 992 C CA . LYS A 1 125 ? -1.836 -11.484 -8.233 1.00 72.25 125 LYS A CA 1
ATOM 993 C C . LYS A 1 125 ? -0.739 -12.251 -7.481 1.00 72.25 125 LYS A C 1
ATOM 995 O O . LYS A 1 125 ? -0.794 -13.471 -7.407 1.00 72.25 125 LYS A O 1
ATOM 1000 N N . THR A 1 126 ? 0.211 -11.539 -6.880 1.00 75.19 126 THR A N 1
ATOM 1001 C CA . THR A 1 126 ? 1.328 -12.094 -6.094 1.00 75.19 126 THR A CA 1
ATOM 1002 C C . THR A 1 126 ? 0.942 -12.489 -4.662 1.00 75.19 126 THR A C 1
ATOM 1004 O O . THR A 1 126 ? 1.784 -12.949 -3.896 1.00 75.19 126 THR A O 1
ATOM 1007 N N . GLY A 1 127 ? -0.314 -12.279 -4.254 1.00 73.88 127 GLY A N 1
ATOM 1008 C CA . GLY A 1 127 ? -0.781 -12.528 -2.889 1.00 73.88 127 GLY A CA 1
ATOM 1009 C C . GLY A 1 127 ? -0.384 -11.450 -1.870 1.00 73.88 127 GLY A C 1
ATOM 1010 O O . GLY A 1 127 ? -0.742 -11.590 -0.696 1.00 73.88 127 GLY A O 1
ATOM 1011 N N . GLY A 1 128 ? 0.305 -10.388 -2.295 1.00 85.50 128 GLY A N 1
ATOM 1012 C CA . GLY A 1 128 ? 0.535 -9.165 -1.517 1.00 85.50 128 GLY A CA 1
ATOM 1013 C C . GLY A 1 128 ? -0.520 -8.081 -1.773 1.00 85.50 128 GLY A C 1
ATOM 1014 O O . GLY A 1 128 ? -1.538 -8.322 -2.427 1.00 85.50 128 GLY A O 1
ATOM 1015 N N . PHE A 1 129 ? -0.249 -6.883 -1.261 1.00 89.00 129 PHE A N 1
ATOM 1016 C CA . PHE A 1 129 ? -0.937 -5.631 -1.587 1.00 89.00 129 PHE A CA 1
ATOM 1017 C C . PHE A 1 129 ? 0.053 -4.666 -2.278 1.00 89.00 129 PHE A C 1
ATOM 1019 O O . PHE A 1 129 ? 1.130 -5.089 -2.696 1.00 89.00 129 PHE A O 1
ATOM 1026 N N . ILE A 1 130 ? -0.322 -3.397 -2.459 1.00 84.31 130 ILE A N 1
ATOM 1027 C CA . ILE A 1 130 ? 0.321 -2.476 -3.417 1.00 84.31 130 ILE A CA 1
ATOM 1028 C C . ILE A 1 130 ? 1.681 -1.962 -2.914 1.00 84.31 130 ILE A C 1
ATOM 1030 O O . ILE A 1 130 ? 2.559 -1.622 -3.706 1.00 84.31 130 ILE A O 1
ATOM 1034 N N . SER A 1 131 ? 1.881 -1.896 -1.599 1.00 83.31 131 SER A N 1
ATOM 1035 C CA . SER A 1 131 ? 3.123 -1.451 -0.964 1.00 83.31 131 SER A CA 1
ATOM 1036 C C . SER A 1 131 ? 3.599 -2.445 0.108 1.00 83.31 131 SER A C 1
ATOM 1038 O O . SER A 1 131 ? 3.042 -3.525 0.300 1.00 83.31 131 SER A O 1
ATOM 1040 N N . ILE A 1 132 ? 4.658 -2.086 0.835 1.00 85.81 132 ILE A N 1
ATOM 1041 C CA . ILE A 1 132 ? 5.153 -2.889 1.961 1.00 85.81 132 ILE A CA 1
ATOM 1042 C C . ILE A 1 132 ? 4.283 -2.673 3.211 1.00 85.81 132 ILE A C 1
ATOM 1044 O O . ILE A 1 132 ? 3.961 -3.634 3.907 1.00 85.81 132 ILE A O 1
ATOM 1048 N N . PHE A 1 133 ? 3.890 -1.428 3.502 1.00 85.88 133 PHE A N 1
ATOM 1049 C CA . PHE A 1 133 ? 3.188 -1.087 4.744 1.00 85.88 133 PHE A CA 1
ATOM 1050 C C . PHE A 1 133 ? 1.741 -1.586 4.746 1.00 85.88 133 PHE A C 1
ATOM 1052 O O . PHE A 1 133 ? 1.341 -2.266 5.687 1.00 85.88 133 PHE A O 1
ATOM 1059 N N . ASP A 1 134 ? 0.983 -1.327 3.678 1.00 87.62 134 ASP A N 1
ATOM 1060 C CA . ASP A 1 134 ? -0.364 -1.887 3.520 1.00 87.62 134 ASP A CA 1
ATOM 1061 C C . ASP A 1 134 ? -0.338 -3.426 3.514 1.00 87.62 134 ASP A C 1
ATOM 1063 O O . ASP A 1 134 ? -1.163 -4.028 4.191 1.00 87.62 134 ASP A O 1
ATOM 1067 N N . THR A 1 135 ? 0.650 -4.070 2.875 1.00 92.19 135 THR A N 1
ATOM 1068 C CA . THR A 1 135 ? 0.802 -5.536 2.912 1.00 92.19 135 THR A CA 1
ATOM 1069 C C . THR A 1 135 ? 1.023 -6.074 4.325 1.00 92.19 135 THR A C 1
ATOM 1071 O O . THR A 1 135 ? 0.323 -7.001 4.731 1.00 92.19 135 THR A O 1
ATOM 1074 N N . ILE A 1 136 ? 1.971 -5.518 5.088 1.00 92.31 136 ILE A N 1
ATOM 1075 C CA . ILE A 1 136 ? 2.272 -5.996 6.448 1.00 92.31 136 ILE A CA 1
ATOM 1076 C C . ILE A 1 136 ? 1.059 -5.801 7.364 1.00 92.31 136 ILE A C 1
ATOM 1078 O O . ILE A 1 136 ? 0.620 -6.758 8.001 1.00 92.31 136 ILE A O 1
ATOM 1082 N N . ILE A 1 137 ? 0.481 -4.596 7.387 1.00 90.75 137 ILE A N 1
ATOM 1083 C CA . ILE A 1 137 ? -0.633 -4.263 8.285 1.00 90.75 137 ILE A CA 1
ATOM 1084 C C . ILE A 1 137 ? -1.917 -5.010 7.884 1.00 90.75 137 ILE A C 1
ATOM 1086 O O . ILE A 1 137 ? -2.657 -5.463 8.757 1.00 90.75 137 ILE A O 1
ATOM 1090 N N . ALA A 1 138 ? -2.179 -5.215 6.587 1.00 92.06 138 ALA A N 1
ATOM 1091 C CA . ALA A 1 138 ? -3.307 -6.031 6.132 1.00 92.06 138 ALA A CA 1
ATOM 1092 C C . ALA A 1 138 ? -3.146 -7.501 6.525 1.00 92.06 138 ALA A C 1
ATOM 1094 O O . ALA A 1 138 ? -4.093 -8.101 7.031 1.00 92.06 138 ALA A O 1
ATOM 1095 N N . LEU A 1 139 ? -1.959 -8.089 6.337 1.00 92.38 139 LEU A N 1
ATOM 1096 C CA . LEU A 1 139 ? -1.704 -9.475 6.734 1.00 92.38 139 LEU A CA 1
ATOM 1097 C C . LEU A 1 139 ? -1.780 -9.657 8.254 1.00 92.38 139 LEU A C 1
ATOM 1099 O O . LEU A 1 139 ? -2.355 -10.647 8.702 1.00 92.38 139 LEU A O 1
ATOM 1103 N N . GLU A 1 140 ? -1.278 -8.706 9.044 1.00 91.56 140 GLU A N 1
ATOM 1104 C CA . GLU A 1 140 ? -1.417 -8.702 10.505 1.00 91.56 140 GLU A CA 1
ATOM 1105 C C . GLU A 1 140 ? -2.898 -8.659 10.923 1.00 91.56 140 GLU A C 1
ATOM 1107 O O . GLU A 1 140 ? -3.366 -9.540 11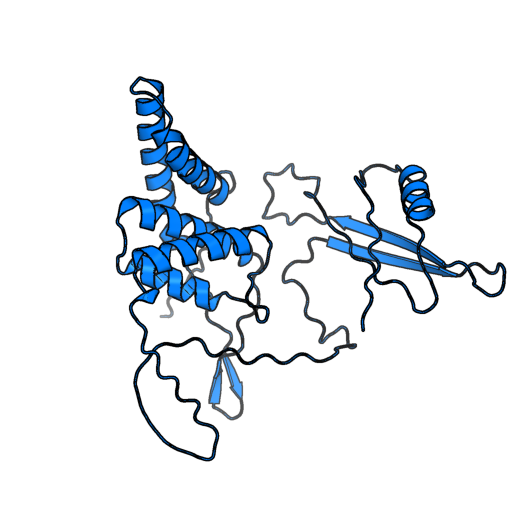.650 1.00 91.56 140 GLU A O 1
ATOM 1112 N N . ALA A 1 141 ? -3.669 -7.706 10.389 1.00 90.88 141 ALA A N 1
ATOM 1113 C CA . ALA A 1 141 ? -5.086 -7.530 10.704 1.00 90.88 141 ALA A CA 1
ATOM 1114 C C . ALA A 1 141 ? -5.956 -8.731 10.279 1.00 90.88 141 ALA A C 1
ATOM 1116 O O . ALA A 1 141 ? -6.830 -9.170 11.031 1.00 90.88 141 ALA A O 1
ATOM 1117 N N . LEU A 1 142 ? -5.708 -9.294 9.091 1.00 90.44 142 LEU A N 1
ATOM 1118 C CA . LEU A 1 142 ? -6.384 -10.500 8.597 1.00 90.44 142 LEU A CA 1
ATOM 1119 C C . LEU A 1 142 ? -6.003 -11.742 9.415 1.00 90.44 142 LEU A C 1
ATOM 1121 O O . LEU A 1 142 ? -6.847 -12.610 9.649 1.00 90.44 142 LEU A O 1
ATOM 1125 N N . THR A 1 143 ? -4.758 -11.819 9.890 1.00 89.62 143 THR A N 1
ATOM 1126 C CA . THR A 1 143 ? -4.293 -12.918 10.744 1.00 89.62 143 THR A CA 1
ATOM 1127 C C . THR A 1 143 ? -4.961 -12.857 12.118 1.00 89.62 143 THR A C 1
ATOM 1129 O O . THR A 1 143 ? -5.537 -13.861 12.546 1.00 89.62 143 THR A O 1
ATOM 1132 N N . ASP A 1 144 ? -4.985 -11.689 12.770 1.00 87.56 144 ASP A N 1
ATOM 1133 C CA . ASP A 1 144 ? -5.677 -11.481 14.052 1.00 87.56 144 ASP A CA 1
ATOM 1134 C C . ASP A 1 144 ? -7.190 -11.751 13.930 1.00 87.56 144 ASP A C 1
ATOM 1136 O O . ASP A 1 144 ? -7.774 -12.450 14.763 1.00 87.56 144 ASP A O 1
ATOM 1140 N N . TYR A 1 145 ? -7.817 -11.321 12.825 1.00 88.25 145 TYR A N 1
ATOM 1141 C CA . TYR A 1 145 ? -9.192 -11.712 12.502 1.00 88.25 145 TYR A CA 1
ATOM 1142 C C . TYR A 1 145 ? -9.354 -13.238 12.438 1.00 88.25 145 TYR A C 1
ATOM 1144 O O . TYR A 1 145 ? -10.259 -13.781 13.072 1.00 88.25 145 TYR A O 1
ATOM 1152 N N . SER A 1 146 ? -8.476 -13.945 11.716 1.00 85.19 146 SER A N 1
ATOM 1153 C CA . SER A 1 146 ? -8.588 -15.398 11.524 1.00 85.19 146 SER A CA 1
ATOM 1154 C C . SER A 1 146 ? -8.473 -16.190 12.834 1.00 85.19 146 SER A C 1
ATOM 1156 O O . SER A 1 146 ? -9.217 -17.156 13.032 1.00 85.19 146 SER A O 1
ATOM 1158 N N . PHE A 1 147 ? -7.604 -15.744 13.752 1.00 85.12 147 PHE A N 1
ATOM 1159 C CA . PHE A 1 147 ? -7.442 -16.329 15.083 1.00 85.12 147 PHE A CA 1
ATOM 1160 C C . PHE A 1 147 ? -8.672 -16.100 15.959 1.00 85.12 147 PHE A C 1
ATOM 1162 O O . PHE A 1 147 ? -9.212 -17.058 16.516 1.00 85.12 147 PHE A O 1
ATOM 1169 N N . ARG A 1 148 ? -9.159 -14.856 16.056 1.00 85.25 148 ARG A N 1
ATOM 1170 C CA . ARG A 1 148 ? -10.348 -14.538 16.865 1.00 85.25 148 ARG A CA 1
ATOM 1171 C C . ARG A 1 148 ? -11.595 -15.240 16.330 1.00 85.25 148 ARG A C 1
ATOM 1173 O O . ARG A 1 148 ? -12.412 -15.710 17.117 1.00 85.25 148 ARG A O 1
ATOM 1180 N N . ALA A 1 149 ? -11.739 -15.315 15.005 1.00 79.94 149 ALA A N 1
ATOM 1181 C CA . ALA A 1 149 ? -12.915 -15.875 14.339 1.00 79.94 149 ALA A CA 1
ATOM 1182 C C . ALA A 1 149 ? -12.896 -17.404 14.244 1.00 79.94 149 ALA A C 1
ATOM 1184 O O . ALA A 1 149 ? -13.833 -17.983 13.699 1.00 79.94 149 ALA A O 1
ATOM 1185 N N . ARG A 1 150 ? -11.852 -18.054 14.783 1.00 75.12 150 ARG A N 1
ATOM 1186 C CA . ARG A 1 150 ? -11.681 -19.514 14.793 1.00 75.12 150 ARG A CA 1
ATOM 1187 C C . ARG A 1 150 ? -11.848 -20.146 13.410 1.00 75.12 150 ARG A C 1
ATOM 1189 O O . ARG A 1 150 ? -12.299 -21.278 13.285 1.00 75.12 150 ARG A O 1
ATOM 1196 N N . LEU A 1 151 ? -11.425 -19.443 12.356 1.00 66.00 151 LEU A N 1
ATOM 1197 C CA . LEU A 1 151 ? -11.538 -19.947 10.981 1.00 66.00 151 LEU A CA 1
ATOM 1198 C C . LEU A 1 151 ? -10.688 -21.210 10.750 1.00 66.00 151 LEU A C 1
ATOM 1200 O O . LEU A 1 151 ? -10.948 -21.951 9.811 1.00 66.00 151 LEU A O 1
ATOM 1204 N N . ARG A 1 152 ? -9.714 -21.487 11.631 1.00 59.53 152 ARG A N 1
ATOM 1205 C CA . ARG A 1 152 ? -8.971 -22.758 11.687 1.00 59.53 152 ARG A CA 1
ATOM 1206 C C . ARG A 1 152 ? -9.822 -23.969 12.081 1.00 59.53 152 ARG A C 1
ATOM 1208 O O . ARG A 1 152 ? -9.477 -25.071 11.672 1.00 59.53 152 ARG A O 1
ATOM 1215 N N . ASP A 1 153 ? -10.896 -23.772 12.843 1.00 57.03 153 ASP A N 1
ATOM 1216 C CA . ASP A 1 153 ? -11.795 -24.853 13.267 1.00 57.03 153 ASP A CA 1
ATOM 1217 C C . ASP A 1 153 ? -12.796 -25.211 12.146 1.00 57.03 153 ASP A C 1
ATOM 1219 O O . ASP A 1 153 ? -13.409 -26.276 12.167 1.00 57.03 153 ASP A O 1
ATOM 1223 N N . ILE A 1 154 ? -12.937 -24.342 11.134 1.00 55.59 154 ILE A N 1
ATOM 1224 C CA . ILE A 1 154 ? -13.736 -24.572 9.923 1.00 55.59 154 ILE A CA 1
ATOM 1225 C C . ILE A 1 154 ? -12.877 -25.355 8.918 1.00 55.59 154 ILE A C 1
ATOM 1227 O O . ILE A 1 154 ? -12.352 -24.812 7.947 1.00 55.59 154 ILE A O 1
ATOM 1231 N N . THR A 1 155 ? -12.700 -26.647 9.184 1.00 49.06 155 THR A N 1
ATOM 1232 C CA . THR A 1 155 ? -11.815 -27.541 8.419 1.00 49.06 155 THR A CA 1
ATOM 1233 C C . THR A 1 155 ? -12.411 -28.061 7.106 1.00 49.06 155 THR A C 1
ATOM 1235 O O . THR A 1 155 ? -11.692 -28.664 6.311 1.00 49.06 155 THR A O 1
ATOM 1238 N N . GLU A 1 156 ? -13.695 -27.808 6.837 1.00 54.25 156 GLU A N 1
ATOM 1239 C CA . GLU A 1 156 ? -14.394 -28.254 5.626 1.00 54.25 156 GLU A CA 1
ATOM 1240 C C . GLU A 1 156 ? -14.653 -27.083 4.663 1.00 54.25 156 GLU A C 1
ATOM 1242 O O . GLU A 1 156 ? -15.569 -26.279 4.840 1.00 54.25 156 GLU A O 1
ATOM 1247 N N . MET A 1 157 ? -13.838 -26.995 3.607 1.00 54.75 157 MET A N 1
ATOM 1248 C CA . MET A 1 157 ? -14.008 -26.045 2.504 1.00 54.75 157 MET A CA 1
ATOM 1249 C C . MET A 1 157 ? -14.055 -26.801 1.172 1.00 54.75 157 MET A C 1
ATOM 1251 O O . MET A 1 157 ? -13.020 -27.030 0.548 1.00 54.75 157 MET A O 1
ATOM 1255 N N . THR A 1 158 ? -15.252 -27.162 0.702 1.00 53.94 158 THR A N 1
ATOM 1256 C CA . THR A 1 158 ? -15.402 -27.760 -0.634 1.00 53.94 158 THR A CA 1
ATOM 1257 C C . THR A 1 158 ? -15.422 -26.675 -1.709 1.00 53.94 158 THR A C 1
ATOM 1259 O O . THR A 1 158 ? -16.249 -25.762 -1.665 1.00 53.94 158 THR A O 1
ATOM 1262 N N . VAL A 1 159 ? -14.520 -26.786 -2.689 1.00 57.19 159 VAL A N 1
ATOM 1263 C CA . VAL A 1 159 ? -14.387 -25.857 -3.821 1.00 57.19 159 VAL A CA 1
ATOM 1264 C C . VAL A 1 159 ? -14.647 -26.612 -5.119 1.00 57.19 159 VAL A C 1
ATOM 1266 O O . VAL A 1 159 ? -13.932 -27.556 -5.444 1.00 57.19 159 VAL A O 1
ATOM 1269 N N . THR A 1 160 ? -15.666 -26.200 -5.870 1.00 55.81 160 THR A N 1
ATOM 1270 C CA . THR A 1 160 ? -16.041 -26.816 -7.149 1.00 55.81 160 THR A CA 1
ATOM 1271 C C . THR A 1 160 ? -15.563 -25.948 -8.308 1.00 55.81 160 THR A C 1
ATOM 1273 O O . THR A 1 160 ? -16.111 -24.875 -8.558 1.00 55.81 160 THR A O 1
ATOM 1276 N N . LEU A 1 161 ? -14.529 -26.407 -9.014 1.00 55.84 161 LEU A N 1
ATOM 1277 C CA . LEU A 1 161 ? -14.061 -25.791 -10.254 1.00 55.84 161 LEU A CA 1
ATOM 1278 C C . LEU A 1 161 ? -14.776 -26.455 -11.436 1.00 55.84 161 LEU A C 1
ATOM 1280 O O . LEU A 1 161 ? -14.341 -27.498 -11.921 1.00 55.84 161 LEU A O 1
ATOM 1284 N N . GLU A 1 162 ? -15.875 -25.857 -11.899 1.00 51.06 162 GLU A N 1
ATOM 1285 C CA . GLU A 1 162 ? -16.552 -26.302 -13.122 1.00 51.06 162 GLU A CA 1
ATOM 1286 C C . GLU A 1 162 ? -15.732 -25.899 -14.359 1.00 51.06 162 GLU A C 1
ATOM 1288 O O . GLU A 1 162 ? -15.942 -24.859 -14.983 1.00 51.06 162 GLU A O 1
ATOM 1293 N N . ALA A 1 163 ? -14.772 -26.752 -14.720 1.00 58.84 163 ALA A N 1
ATOM 1294 C CA . ALA A 1 163 ? -14.271 -26.818 -16.086 1.00 58.84 163 ALA A CA 1
ATOM 1295 C C . ALA A 1 163 ? -15.374 -27.362 -17.014 1.00 58.84 163 ALA A C 1
ATOM 1297 O O . ALA A 1 163 ? -16.289 -28.056 -16.570 1.00 58.84 163 ALA A O 1
ATOM 1298 N N . THR A 1 164 ? -15.262 -27.105 -18.319 1.00 61.28 164 THR A N 1
ATOM 1299 C CA . THR A 1 164 ? -16.2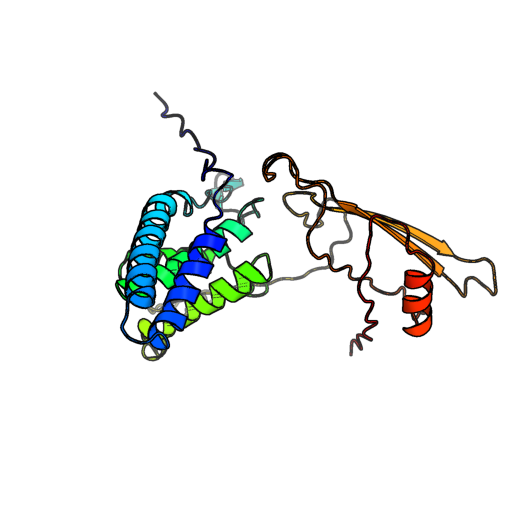99 -27.318 -19.352 1.00 61.28 164 THR A CA 1
ATOM 1300 C C . THR A 1 164 ? -16.769 -28.772 -19.582 1.00 61.28 164 THR A C 1
ATOM 1302 O O . THR A 1 164 ? -17.431 -29.032 -20.583 1.00 61.28 164 THR A O 1
ATOM 1305 N N . GLY A 1 165 ? -16.417 -29.729 -18.712 1.00 55.09 165 GLY A N 1
ATOM 1306 C CA . GLY A 1 165 ? -16.621 -31.168 -18.910 1.00 55.09 165 GLY A CA 1
ATOM 1307 C C . GLY A 1 165 ? -17.264 -31.972 -17.767 1.00 55.09 165 GLY A C 1
ATOM 1308 O O . GLY A 1 165 ? -17.597 -33.127 -18.014 1.00 55.09 165 GLY A O 1
ATOM 1309 N N . THR A 1 166 ? -17.467 -31.437 -16.553 1.00 51.06 166 THR A N 1
ATOM 1310 C CA . THR A 1 166 ? -18.039 -32.223 -15.426 1.00 51.06 166 THR A CA 1
ATOM 1311 C C . THR A 1 166 ? -18.863 -31.384 -14.434 1.00 51.06 166 THR A C 1
ATOM 1313 O O . THR A 1 166 ? -18.301 -30.448 -13.866 1.00 51.06 166 THR A O 1
ATOM 1316 N N . PRO A 1 167 ? -20.135 -31.741 -14.153 1.00 54.72 167 PRO A N 1
ATOM 1317 C CA . PRO A 1 167 ? -20.984 -31.059 -13.169 1.00 54.72 167 PRO A CA 1
ATOM 1318 C C . PRO A 1 167 ? -20.939 -31.706 -11.769 1.00 54.72 167 PRO A C 1
ATOM 1320 O O . PRO A 1 167 ? -20.904 -32.932 -11.643 1.00 54.72 167 PRO A O 1
ATOM 1323 N N . GLY A 1 168 ? -21.037 -30.898 -10.707 1.00 60.34 168 GLY A N 1
ATOM 1324 C CA . GLY A 1 168 ? -21.160 -31.384 -9.323 1.00 60.34 168 GLY A CA 1
ATOM 1325 C C . GLY A 1 168 ? -21.139 -30.260 -8.279 1.00 60.34 168 GLY A C 1
ATOM 1326 O O . GLY A 1 168 ? -20.375 -29.312 -8.415 1.00 60.34 168 GLY A O 1
ATOM 1327 N N . TRP A 1 169 ? -21.962 -30.362 -7.225 1.00 54.34 169 TRP A N 1
ATOM 1328 C CA . TRP A 1 169 ? -22.273 -29.239 -6.321 1.00 54.34 169 TRP A CA 1
ATOM 1329 C C . TRP A 1 169 ? -22.064 -29.563 -4.837 1.00 54.34 169 TRP A C 1
ATOM 1331 O O . TRP A 1 169 ? -22.647 -30.524 -4.336 1.00 54.34 169 TRP A O 1
ATOM 1341 N N . GLN A 1 170 ? -21.336 -28.705 -4.113 1.00 51.72 170 GLN A N 1
ATOM 1342 C CA . GLN A 1 170 ? -21.284 -28.645 -2.639 1.00 51.72 170 GLN A CA 1
ATOM 1343 C C . GLN A 1 170 ? -21.043 -27.192 -2.165 1.00 51.72 170 GLN A C 1
ATOM 1345 O O . GLN A 1 170 ? -20.912 -26.289 -2.989 1.00 51.72 170 GLN A O 1
ATOM 1350 N N . LYS A 1 171 ? -21.041 -26.938 -0.846 1.00 42.88 171 LYS A N 1
ATOM 1351 C CA . LYS A 1 171 ? -20.943 -25.589 -0.245 1.00 42.88 171 LYS A CA 1
ATOM 1352 C C . LYS A 1 171 ? -19.629 -25.408 0.527 1.00 42.88 171 LYS A C 1
ATOM 1354 O O . LYS A 1 171 ? -19.207 -26.316 1.231 1.00 42.88 171 LYS A O 1
ATOM 1359 N N . GLY A 1 172 ? -19.036 -24.218 0.441 1.00 55.88 172 GLY A N 1
ATOM 1360 C CA . GLY A 1 172 ? -17.781 -23.843 1.100 1.00 55.88 172 GLY A CA 1
ATOM 1361 C C . GLY A 1 172 ? -17.426 -22.377 0.820 1.00 55.88 172 GLY A C 1
ATOM 1362 O O . GLY A 1 172 ? -18.288 -21.630 0.373 1.00 55.88 172 GLY A O 1
ATOM 1363 N N . GLN A 1 173 ? -16.171 -21.995 1.083 1.00 53.38 173 GLN A N 1
ATOM 1364 C CA . GLN A 1 173 ? -15.539 -20.673 0.885 1.00 53.38 173 GLN A CA 1
ATOM 1365 C C . GLN A 1 173 ? -15.829 -19.952 -0.459 1.00 53.38 173 GLN A C 1
ATOM 1367 O O . GLN A 1 173 ? -16.925 -19.466 -0.707 1.00 53.38 173 GLN A O 1
ATOM 1372 N N . ALA A 1 174 ? -14.847 -19.673 -1.312 1.00 56.81 174 ALA A N 1
ATOM 1373 C CA . ALA A 1 174 ? -13.393 -19.813 -1.182 1.00 56.81 174 ALA A CA 1
ATOM 1374 C C . ALA A 1 174 ? -12.709 -18.621 -1.882 1.00 56.81 174 ALA A C 1
ATOM 1376 O O . ALA A 1 174 ? -13.395 -17.712 -2.350 1.00 56.81 174 ALA A O 1
ATOM 1377 N N . ILE A 1 175 ? -11.376 -18.618 -1.979 1.00 59.09 175 ILE A N 1
ATOM 1378 C CA . ILE A 1 175 ? -10.660 -17.687 -2.864 1.00 59.09 175 ILE A CA 1
ATOM 1379 C C . ILE A 1 175 ? -9.967 -18.508 -3.949 1.00 59.09 175 ILE A C 1
ATOM 1381 O O . ILE A 1 175 ? -9.013 -19.232 -3.676 1.00 59.09 175 ILE A O 1
ATOM 1385 N N . VAL A 1 176 ? -10.473 -18.399 -5.178 1.00 63.38 176 VAL A N 1
ATOM 1386 C CA . V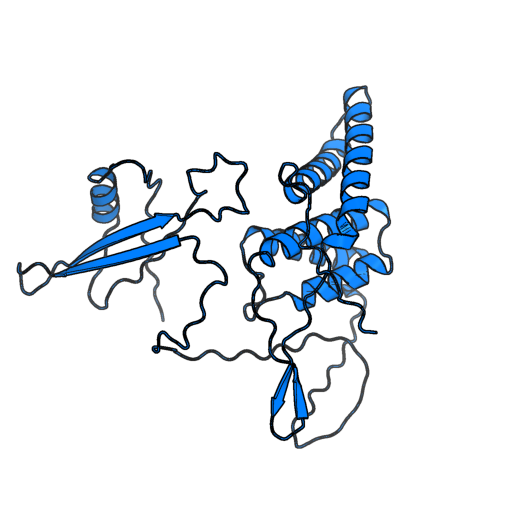AL A 1 176 ? -9.848 -18.957 -6.381 1.00 63.38 176 VAL A CA 1
ATOM 1387 C C . VAL A 1 176 ? -9.129 -17.818 -7.091 1.00 63.38 176 VAL A C 1
ATOM 1389 O O . VAL A 1 176 ? -9.744 -16.803 -7.411 1.00 63.38 176 VAL A O 1
ATOM 1392 N N . GLN A 1 177 ? -7.833 -17.989 -7.329 1.00 65.56 177 GLN A N 1
ATOM 1393 C CA . GLN A 1 177 ? -6.974 -16.986 -7.949 1.00 65.56 177 GLN A CA 1
ATOM 1394 C C . GLN A 1 177 ? -6.260 -17.623 -9.140 1.00 65.56 177 GLN A C 1
ATOM 1396 O O . GLN A 1 177 ? -5.411 -18.494 -8.969 1.00 65.56 177 GLN A O 1
ATOM 1401 N N . LEU A 1 178 ? -6.648 -17.211 -10.348 1.00 67.12 178 LEU A N 1
ATOM 1402 C CA . LEU A 1 178 ? -5.966 -17.583 -11.583 1.00 67.12 178 LEU A CA 1
ATOM 1403 C C . LEU A 1 178 ? -4.857 -16.564 -11.846 1.00 67.12 178 LEU A C 1
ATOM 1405 O O . LEU A 1 178 ? -5.145 -15.375 -11.994 1.00 67.12 178 LEU A O 1
ATOM 1409 N N . ASP A 1 179 ? -3.617 -17.035 -11.934 1.00 66.19 179 ASP A N 1
ATOM 1410 C CA . ASP A 1 179 ? -2.485 -16.211 -12.344 1.00 66.19 179 ASP A CA 1
ATOM 1411 C C . ASP A 1 179 ? -1.996 -16.597 -13.744 1.00 66.19 179 ASP A C 1
ATOM 1413 O O . ASP A 1 179 ? -2.051 -17.757 -14.153 1.00 66.19 179 ASP A O 1
ATOM 1417 N N . TYR A 1 180 ? -1.540 -15.591 -14.482 1.00 70.94 180 TYR A N 1
ATOM 1418 C CA . TYR A 1 180 ? -0.875 -15.741 -15.766 1.00 70.94 180 TYR A CA 1
ATOM 1419 C C . TYR A 1 180 ? 0.116 -14.587 -15.943 1.00 70.94 180 TYR A C 1
ATOM 1421 O O . TYR A 1 180 ? -0.235 -13.406 -15.800 1.00 70.94 180 TYR A O 1
ATOM 1429 N N . ALA A 1 181 ? 1.353 -14.955 -16.268 1.00 73.38 181 ALA A N 1
ATOM 1430 C CA . ALA A 1 181 ? 2.463 -14.052 -16.526 1.00 73.38 181 ALA A CA 1
ATOM 1431 C C . ALA A 1 181 ? 2.964 -14.258 -17.960 1.00 73.38 181 ALA A C 1
ATOM 1433 O O . ALA A 1 181 ? 3.025 -15.383 -18.456 1.00 73.38 181 ALA A O 1
ATOM 1434 N N . TYR A 1 182 ? 3.297 -13.160 -18.632 1.00 79.88 182 TYR A N 1
ATOM 1435 C CA . TYR A 1 182 ? 3.813 -13.139 -19.997 1.00 79.88 182 TYR A CA 1
ATOM 1436 C C . TYR A 1 182 ? 4.700 -11.903 -20.173 1.00 79.88 182 TYR A C 1
ATOM 1438 O O . TYR A 1 182 ? 4.455 -10.873 -19.545 1.00 79.88 182 TYR A O 1
ATOM 1446 N N . GLY A 1 183 ? 5.743 -12.009 -20.999 1.00 76.81 183 GLY A N 1
ATOM 1447 C CA . GLY A 1 183 ? 6.609 -10.875 -21.325 1.00 76.81 183 GLY A CA 1
ATOM 1448 C C . GLY A 1 183 ? 5.864 -9.838 -22.169 1.00 76.81 183 GLY A C 1
ATOM 1449 O O . GLY A 1 183 ? 5.140 -10.201 -23.098 1.00 76.81 183 GLY A O 1
ATOM 1450 N N . VAL A 1 184 ? 6.032 -8.553 -21.841 1.00 83.38 184 VAL A N 1
ATOM 1451 C CA . VAL A 1 184 ? 5.386 -7.434 -22.544 1.00 83.38 184 VAL A CA 1
ATOM 1452 C C . VAL A 1 184 ? 6.418 -6.369 -22.896 1.00 83.38 184 VAL A C 1
ATOM 1454 O O . VAL A 1 184 ? 6.683 -5.443 -22.130 1.00 83.38 184 VAL A O 1
ATOM 1457 N N . ASP A 1 185 ? 6.953 -6.467 -24.109 1.00 80.06 185 ASP A N 1
ATOM 1458 C CA . ASP A 1 185 ? 7.978 -5.537 -24.594 1.00 80.06 185 ASP A CA 1
ATOM 1459 C C . ASP A 1 185 ? 7.388 -4.220 -25.131 1.00 80.06 185 ASP A C 1
ATOM 1461 O O . ASP A 1 185 ? 8.105 -3.238 -25.314 1.00 80.06 185 ASP A O 1
ATOM 1465 N N . TYR A 1 186 ? 6.068 -4.159 -25.345 1.00 84.56 186 TYR A N 1
ATOM 1466 C CA . TYR A 1 186 ? 5.398 -3.001 -25.941 1.00 84.56 186 TYR A CA 1
ATOM 1467 C C . TYR A 1 186 ? 4.977 -1.962 -24.889 1.00 84.56 186 TYR A C 1
ATOM 1469 O O . TYR A 1 186 ? 4.087 -2.210 -24.075 1.00 84.56 186 TYR A O 1
ATOM 1477 N N . ASP A 1 187 ? 5.552 -0.757 -24.938 1.00 79.62 187 ASP A N 1
ATOM 1478 C CA . ASP A 1 187 ? 5.378 0.293 -23.914 1.00 79.62 187 ASP A CA 1
ATOM 1479 C C . ASP A 1 187 ? 3.940 0.790 -23.698 1.00 79.62 187 ASP A C 1
ATOM 1481 O O . ASP A 1 187 ? 3.657 1.423 -22.678 1.00 79.62 187 ASP A O 1
ATOM 1485 N N . ALA A 1 188 ? 3.022 0.548 -24.638 1.00 83.00 188 ALA A N 1
ATOM 1486 C CA . ALA A 1 188 ? 1.600 0.857 -24.465 1.00 83.00 188 ALA A CA 1
ATOM 1487 C C . ALA A 1 188 ? 0.826 -0.235 -23.698 1.00 83.00 188 ALA A C 1
ATOM 1489 O O . ALA A 1 188 ? -0.261 0.041 -23.198 1.00 83.00 188 ALA A O 1
ATOM 1490 N N . LEU A 1 189 ? 1.380 -1.449 -23.613 1.00 81.19 189 LEU A N 1
ATOM 1491 C CA . LEU A 1 189 ? 0.814 -2.596 -22.895 1.00 81.19 189 LEU A CA 1
ATOM 1492 C C . LEU A 1 189 ? 1.478 -2.828 -21.529 1.00 81.19 189 LEU A C 1
ATOM 1494 O O . LEU A 1 189 ? 0.895 -3.507 -20.688 1.00 81.19 189 LEU A O 1
ATOM 1498 N N . LYS A 1 190 ? 2.668 -2.256 -21.288 1.00 81.12 190 LYS A N 1
ATOM 1499 C CA . LYS A 1 190 ? 3.295 -2.233 -19.959 1.00 81.12 190 LYS A CA 1
ATOM 1500 C C . LYS A 1 190 ? 2.371 -1.540 -18.958 1.00 81.12 190 LYS A C 1
ATOM 1502 O O . LYS A 1 190 ? 1.929 -0.411 -19.194 1.00 81.12 190 LYS A O 1
ATOM 1507 N N . GLU A 1 191 ? 2.107 -2.212 -17.842 1.00 75.75 191 GLU A N 1
ATOM 1508 C CA . GLU A 1 191 ? 1.341 -1.658 -16.730 1.00 75.75 191 GLU A CA 1
ATOM 1509 C C . GLU A 1 191 ? 2.080 -0.443 -16.152 1.00 75.75 191 GLU A C 1
ATOM 1511 O O . GLU A 1 191 ? 3.295 -0.465 -15.945 1.00 75.75 191 GLU A O 1
ATOM 1516 N N . LYS A 1 192 ? 1.358 0.663 -15.965 1.00 78.19 192 LYS A N 1
ATOM 1517 C CA . LYS A 1 192 ? 1.912 1.936 -15.492 1.00 78.19 192 LYS A CA 1
ATOM 1518 C C . LYS A 1 192 ? 1.195 2.319 -14.217 1.00 78.19 192 LYS A C 1
ATOM 1520 O O . LYS A 1 192 ? -0.033 2.348 -14.201 1.00 78.19 192 LYS A O 1
ATOM 1525 N N . SER A 1 193 ? 1.972 2.671 -13.193 1.00 80.06 193 SER A N 1
ATOM 1526 C CA . SER A 1 193 ? 1.433 3.178 -11.932 1.00 80.06 193 SER A CA 1
ATOM 1527 C C . SER A 1 193 ? 0.425 4.308 -12.196 1.00 80.06 193 SER A C 1
ATOM 1529 O O . SER A 1 193 ? 0.704 5.184 -13.028 1.00 80.06 193 SER A O 1
ATOM 1531 N N . PRO A 1 194 ? -0.726 4.335 -11.494 1.00 80.19 194 PRO A N 1
ATOM 1532 C CA . PRO A 1 194 ? -1.770 5.336 -11.711 1.00 80.19 194 PRO A CA 1
ATOM 1533 C C . PRO A 1 194 ? -1.305 6.777 -11.454 1.00 80.19 194 PRO A C 1
ATOM 1535 O O . PRO A 1 194 ? -1.976 7.712 -11.891 1.00 80.19 194 PRO A O 1
ATOM 1538 N N . VAL A 1 195 ? -0.167 6.980 -10.776 1.00 79.88 195 VAL A N 1
ATOM 1539 C CA . VAL A 1 195 ? 0.470 8.295 -10.637 1.00 79.88 195 VAL A CA 1
ATOM 1540 C C . VAL A 1 195 ? 1.970 8.206 -10.899 1.00 79.88 195 VAL A C 1
ATOM 1542 O O . VAL A 1 195 ? 2.691 7.466 -10.236 1.00 79.88 195 VAL A O 1
ATOM 1545 N N . ARG A 1 196 ? 2.474 9.036 -11.819 1.00 80.81 196 ARG A N 1
ATOM 1546 C CA . ARG A 1 196 ? 3.918 9.189 -12.052 1.00 80.81 196 ARG A CA 1
ATOM 1547 C C . ARG A 1 196 ? 4.534 10.132 -11.017 1.00 80.81 196 ARG A C 1
ATOM 1549 O O . ARG A 1 196 ? 4.669 11.326 -11.260 1.00 80.81 196 ARG A O 1
ATOM 1556 N N . VAL A 1 197 ? 4.859 9.573 -9.852 1.00 82.12 197 VAL A N 1
ATOM 1557 C CA . VAL A 1 197 ? 5.523 10.270 -8.729 1.00 82.12 197 VAL A CA 1
ATOM 1558 C C . VAL A 1 197 ? 7.038 10.364 -8.928 1.00 82.12 197 VAL A C 1
ATOM 1560 O O . VAL A 1 197 ? 7.673 11.324 -8.495 1.00 82.12 197 VAL A O 1
ATOM 1563 N N . PHE A 1 198 ? 7.616 9.380 -9.613 1.00 84.12 198 PHE A N 1
ATOM 1564 C CA . PHE A 1 198 ? 9.016 9.372 -10.011 1.00 84.12 198 PHE A CA 1
ATOM 1565 C C . PHE A 1 198 ? 9.117 9.307 -11.530 1.00 84.12 198 PHE A C 1
ATOM 1567 O O . PHE A 1 198 ? 8.323 8.640 -12.195 1.00 84.12 198 PHE A O 1
ATOM 1574 N N . ASP A 1 199 ? 10.107 10.018 -12.046 1.00 86.44 199 ASP A N 1
ATOM 1575 C CA . ASP A 1 199 ? 10.588 9.942 -13.417 1.00 86.44 199 ASP A CA 1
ATOM 1576 C C . ASP A 1 199 ? 12.042 9.450 -13.367 1.00 86.44 199 ASP A C 1
ATOM 1578 O O . ASP A 1 199 ? 12.755 9.753 -12.404 1.00 86.44 199 ASP A O 1
ATOM 1582 N N . LEU A 1 200 ? 12.477 8.660 -14.345 1.00 86.44 200 LEU A N 1
ATOM 1583 C CA . LEU A 1 200 ? 13.806 8.042 -14.355 1.00 86.44 200 LEU A CA 1
ATOM 1584 C C . LEU A 1 200 ? 14.380 8.089 -15.769 1.00 86.44 200 LEU A C 1
ATOM 1586 O O . LEU A 1 200 ? 13.977 7.323 -16.640 1.00 86.44 200 LEU A O 1
ATOM 1590 N N . ASP A 1 201 ? 15.345 8.981 -15.969 1.00 89.19 201 ASP A N 1
ATOM 1591 C CA . ASP A 1 201 ? 16.146 9.044 -17.191 1.00 89.19 201 ASP A CA 1
ATOM 1592 C C . ASP A 1 201 ? 17.371 8.125 -17.033 1.00 89.19 201 ASP A C 1
ATOM 1594 O O . ASP A 1 201 ? 18.073 8.185 -16.018 1.00 89.19 201 ASP A O 1
ATOM 1598 N N . VAL A 1 202 ? 17.596 7.248 -18.014 1.00 89.88 202 VAL A N 1
ATOM 1599 C CA . VAL A 1 202 ? 18.664 6.235 -18.024 1.00 89.88 202 VAL A CA 1
ATOM 1600 C C . VAL A 1 202 ? 19.524 6.452 -19.260 1.00 89.88 202 VAL A C 1
ATOM 1602 O O . VAL A 1 202 ? 19.028 6.398 -20.385 1.00 89.88 202 VAL A O 1
ATOM 1605 N N . LYS A 1 203 ? 20.825 6.675 -19.062 1.00 90.62 203 LYS A N 1
ATOM 1606 C CA . LYS A 1 203 ? 21.788 6.887 -20.149 1.00 90.62 203 LYS A CA 1
ATOM 1607 C C . LYS A 1 203 ? 22.912 5.872 -20.076 1.00 90.62 203 LYS A C 1
ATOM 1609 O O . LYS A 1 203 ? 23.716 5.884 -19.149 1.00 90.62 203 LYS A O 1
ATOM 1614 N N . GLU A 1 204 ? 22.994 5.027 -21.095 1.00 88.88 204 GLU A N 1
ATOM 1615 C CA . GLU A 1 204 ? 24.079 4.065 -21.268 1.00 88.88 204 GLU A CA 1
ATOM 1616 C C . GLU A 1 204 ? 25.153 4.627 -22.200 1.00 88.88 204 GLU A C 1
ATOM 1618 O O . GLU A 1 204 ? 24.876 4.997 -23.342 1.00 88.88 204 GLU A O 1
ATOM 1623 N N . THR A 1 205 ? 26.402 4.661 -21.738 1.00 88.75 205 THR A N 1
ATOM 1624 C CA . THR A 1 205 ? 27.559 5.045 -22.553 1.00 88.75 205 THR A CA 1
ATOM 1625 C C . THR A 1 205 ? 28.590 3.923 -22.560 1.00 88.75 205 THR A C 1
ATOM 1627 O O . THR A 1 205 ? 29.204 3.604 -21.545 1.00 88.75 205 THR A O 1
ATOM 1630 N N . TYR A 1 206 ? 28.821 3.337 -23.732 1.00 86.94 206 TYR A N 1
ATOM 1631 C CA . TYR A 1 206 ? 29.826 2.295 -23.934 1.00 86.94 206 TYR A CA 1
ATOM 1632 C C . TYR A 1 206 ? 31.184 2.952 -24.194 1.00 86.94 206 TYR A C 1
ATOM 1634 O O . TYR A 1 206 ? 31.347 3.661 -25.191 1.00 86.94 206 TYR A O 1
ATOM 1642 N N . ARG A 1 207 ? 32.183 2.720 -23.336 1.00 82.56 207 ARG A N 1
ATOM 1643 C CA . ARG A 1 207 ? 33.522 3.293 -23.545 1.00 82.56 207 ARG A CA 1
ATOM 1644 C C . ARG A 1 207 ? 34.219 2.615 -24.719 1.00 82.56 207 ARG A C 1
ATOM 1646 O O . ARG A 1 207 ? 34.306 1.396 -24.776 1.00 82.56 207 ARG A O 1
ATOM 1653 N N . THR A 1 208 ? 34.838 3.392 -25.604 1.00 78.50 208 THR A N 1
ATOM 1654 C CA . THR A 1 208 ? 35.612 2.870 -26.752 1.00 78.50 208 THR A CA 1
ATOM 1655 C C . THR A 1 208 ? 36.845 2.046 -26.336 1.00 78.50 208 THR A C 1
ATOM 1657 O O . THR A 1 208 ? 37.430 1.336 -27.150 1.00 78.50 208 THR A O 1
ATOM 1660 N N . PHE A 1 209 ? 37.255 2.116 -25.067 1.00 70.88 209 PHE A N 1
ATOM 1661 C CA . PHE A 1 209 ? 38.374 1.346 -24.528 1.00 70.88 209 PHE A CA 1
ATOM 1662 C C . PHE A 1 209 ? 38.091 -0.168 -24.560 1.00 70.88 209 PHE A C 1
ATOM 1664 O O . PHE A 1 209 ? 37.029 -0.610 -24.128 1.00 70.88 209 PHE A O 1
ATOM 1671 N N . ARG A 1 210 ? 39.058 -0.953 -25.066 1.00 70.81 210 ARG A N 1
ATOM 1672 C CA . ARG A 1 210 ? 39.034 -2.431 -25.146 1.00 70.81 210 ARG A CA 1
ATOM 1673 C C . ARG A 1 210 ? 37.673 -3.015 -25.572 1.00 70.81 210 ARG A C 1
ATOM 1675 O O . ARG A 1 210 ? 37.047 -3.748 -24.818 1.00 70.81 210 ARG A O 1
ATOM 1682 N N . ASN A 1 211 ? 37.228 -2.720 -26.796 1.00 81.31 211 ASN A N 1
ATOM 1683 C CA . ASN A 1 211 ? 36.022 -3.315 -27.397 1.00 81.31 211 ASN A CA 1
ATOM 1684 C C . ASN A 1 211 ? 34.754 -3.194 -26.526 1.00 81.31 211 ASN A C 1
ATOM 1686 O O . ASN A 1 211 ? 34.021 -4.166 -26.367 1.00 81.31 211 ASN A O 1
ATOM 1690 N N . LYS A 1 212 ? 34.480 -1.999 -25.984 1.00 79.69 212 LYS A N 1
ATOM 1691 C CA . LYS A 1 212 ? 33.308 -1.730 -25.131 1.00 79.69 212 LYS A CA 1
ATOM 1692 C C . LYS A 1 212 ? 33.302 -2.482 -23.792 1.00 79.69 212 LYS A C 1
ATOM 1694 O O . LYS A 1 212 ? 32.245 -2.636 -23.200 1.00 79.69 212 LYS A O 1
ATOM 1699 N N . SER A 1 213 ? 34.460 -2.880 -23.253 1.00 83.31 213 SER A N 1
ATOM 1700 C CA . SER A 1 213 ? 34.538 -3.638 -21.989 1.00 83.31 213 SER A CA 1
ATOM 1701 C C . SER A 1 213 ? 34.048 -2.893 -20.735 1.00 83.31 213 SER A C 1
ATOM 1703 O O . SER A 1 213 ? 34.090 -3.459 -19.648 1.00 83.31 213 SER A O 1
ATOM 1705 N N . ILE A 1 214 ? 33.670 -1.616 -20.845 1.00 83.38 214 ILE A N 1
ATOM 1706 C CA . ILE A 1 214 ? 33.140 -0.794 -19.752 1.00 83.38 214 ILE A CA 1
ATOM 1707 C C . ILE A 1 214 ? 31.902 -0.057 -20.268 1.00 83.38 214 ILE A C 1
ATOM 1709 O O . ILE A 1 214 ? 31.989 0.675 -21.260 1.00 83.38 214 ILE A O 1
ATOM 1713 N N . ILE A 1 215 ? 30.787 -0.210 -19.554 1.00 85.19 215 ILE A N 1
ATOM 1714 C CA . ILE A 1 215 ? 29.578 0.603 -19.704 1.00 85.19 215 ILE A CA 1
ATOM 1715 C C . ILE A 1 215 ? 29.514 1.561 -18.515 1.00 85.19 215 ILE A C 1
ATOM 1717 O O . ILE A 1 215 ? 29.608 1.130 -17.367 1.00 85.19 215 ILE A O 1
ATOM 1721 N N . ASP A 1 216 ? 29.330 2.848 -18.787 1.00 83.44 216 ASP A N 1
ATOM 1722 C CA . ASP A 1 216 ? 28.837 3.799 -17.797 1.00 83.44 216 ASP A CA 1
ATOM 1723 C C . ASP A 1 216 ? 27.309 3.864 -17.921 1.00 83.44 216 ASP A C 1
ATOM 1725 O O . ASP A 1 216 ? 26.794 4.292 -18.956 1.00 83.44 216 ASP A O 1
ATOM 1729 N N . VAL A 1 217 ? 26.587 3.440 -16.882 1.00 83.88 217 VAL A N 1
ATOM 1730 C CA . VAL A 1 217 ? 25.133 3.634 -16.772 1.00 83.88 217 VAL A CA 1
ATOM 1731 C C . VAL A 1 217 ? 24.885 4.811 -15.834 1.00 83.88 217 VAL A C 1
ATOM 1733 O O . VAL A 1 217 ? 25.219 4.759 -14.650 1.00 83.88 217 VAL A O 1
ATOM 1736 N N . GLU A 1 218 ? 24.325 5.890 -16.367 1.00 83.19 218 GL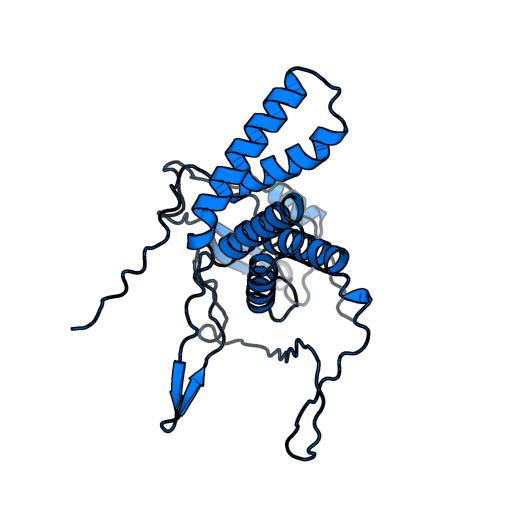U A N 1
ATOM 1737 C CA . GLU A 1 218 ? 23.930 7.072 -15.609 1.00 83.19 218 GLU A CA 1
ATOM 1738 C C . GLU A 1 218 ? 22.419 7.049 -15.365 1.00 83.19 218 GLU A C 1
ATOM 1740 O O . GLU A 1 218 ? 21.625 6.991 -16.303 1.00 83.19 218 GLU A O 1
ATOM 1745 N N . LEU A 1 219 ? 22.036 7.081 -14.087 1.00 83.69 219 LEU A N 1
ATOM 1746 C CA . LEU A 1 219 ? 20.650 7.073 -13.631 1.00 83.69 219 LEU A CA 1
ATOM 1747 C C . LEU A 1 219 ? 20.307 8.449 -13.058 1.00 83.69 219 LEU A C 1
ATOM 1749 O O . LEU A 1 219 ? 20.946 8.911 -12.109 1.00 83.69 219 LEU A O 1
ATOM 1753 N N . CYS A 1 220 ? 19.285 9.090 -13.615 1.00 83.38 220 CYS A N 1
ATOM 1754 C CA . CYS A 1 220 ? 18.801 10.402 -13.200 1.00 83.38 220 CYS A CA 1
ATOM 1755 C C . CYS A 1 220 ? 17.343 10.308 -12.714 1.00 83.38 220 CYS A C 1
ATOM 1757 O O . CYS A 1 220 ? 16.420 10.648 -13.458 1.00 83.38 220 CYS A O 1
ATOM 1759 N N . PRO A 1 221 ? 17.111 9.845 -11.469 1.00 84.12 221 PRO A N 1
ATOM 1760 C CA . PRO A 1 221 ? 15.786 9.836 -10.865 1.00 84.12 221 PRO A CA 1
ATOM 1761 C C . PRO A 1 221 ? 15.351 11.255 -10.478 1.00 84.12 221 PRO A C 1
ATOM 1763 O O . PRO A 1 221 ? 16.103 12.017 -9.865 1.00 84.12 221 PRO A O 1
ATOM 1766 N N . LYS A 1 222 ? 14.098 11.590 -10.777 1.00 84.19 222 LYS A N 1
ATOM 1767 C CA . LYS A 1 222 ? 13.457 12.857 -10.428 1.00 84.19 222 LYS A CA 1
ATOM 1768 C C . LYS A 1 222 ? 12.149 12.592 -9.692 1.00 84.19 222 LYS A C 1
ATOM 1770 O O . LYS A 1 222 ? 11.205 12.038 -10.250 1.00 84.19 222 LYS A O 1
ATOM 1775 N N . TYR A 1 223 ? 12.075 13.046 -8.446 1.00 84.06 223 TYR A N 1
ATOM 1776 C CA . TYR A 1 223 ? 10.825 13.094 -7.693 1.00 84.06 223 TYR A CA 1
ATOM 1777 C C . TYR A 1 223 ? 9.953 14.249 -8.205 1.00 84.06 223 TYR A C 1
ATOM 1779 O O . TYR A 1 223 ? 10.416 15.384 -8.317 1.00 84.06 223 TYR A O 1
ATOM 1787 N N . THR A 1 224 ? 8.695 13.954 -8.529 1.00 82.94 224 THR A N 1
ATOM 1788 C CA . THR A 1 224 ? 7.679 14.937 -8.917 1.00 82.94 224 THR A CA 1
ATOM 1789 C C . THR A 1 224 ? 6.520 14.826 -7.924 1.00 82.94 224 THR A C 1
ATOM 1791 O O . THR A 1 224 ? 5.715 13.898 -8.027 1.00 82.94 224 THR A O 1
ATOM 1794 N N . PRO A 1 225 ? 6.433 15.723 -6.926 1.00 73.31 225 PRO A N 1
ATOM 1795 C CA . PRO A 1 225 ? 5.468 15.579 -5.848 1.00 73.31 225 PRO A CA 1
ATOM 1796 C C . PRO A 1 225 ? 4.039 15.853 -6.344 1.00 73.31 225 PRO A C 1
ATOM 1798 O O . PRO A 1 225 ? 3.786 16.764 -7.137 1.00 73.31 225 PRO A O 1
ATOM 1801 N N . ILE A 1 226 ? 3.083 15.054 -5.867 1.00 71.56 226 ILE A N 1
ATOM 1802 C CA . ILE A 1 226 ? 1.667 15.187 -6.228 1.00 71.56 226 ILE A CA 1
ATOM 1803 C C . ILE A 1 226 ? 1.090 16.387 -5.476 1.00 71.56 226 ILE A C 1
ATOM 1805 O O . ILE A 1 226 ? 0.912 16.293 -4.268 1.00 71.56 226 ILE A O 1
ATOM 1809 N N . LYS A 1 227 ? 0.729 17.476 -6.167 1.00 67.88 227 LYS A N 1
ATOM 1810 C CA . LYS A 1 227 ? 0.219 18.731 -5.559 1.00 67.88 227 LYS A CA 1
ATOM 1811 C C . LYS A 1 227 ? -0.900 18.558 -4.519 1.00 67.88 227 LYS A C 1
ATOM 1813 O O . LYS A 1 227 ? -1.070 19.396 -3.648 1.00 67.88 227 LYS A O 1
ATOM 1818 N N . GLU A 1 228 ? -1.672 17.485 -4.621 1.00 62.75 228 GLU A N 1
ATOM 1819 C CA . GLU A 1 228 ? -2.807 17.181 -3.745 1.00 62.75 228 GLU A CA 1
ATOM 1820 C C . GLU A 1 228 ? -2.428 16.402 -2.469 1.00 62.75 228 GLU A C 1
ATOM 1822 O O . GLU A 1 228 ? -3.252 16.280 -1.568 1.00 62.75 228 GLU A O 1
ATOM 1827 N N . MET A 1 229 ? -1.203 15.867 -2.397 1.00 54.19 229 MET A N 1
ATOM 1828 C CA . MET A 1 229 ? -0.688 14.999 -1.323 1.00 54.19 229 MET A CA 1
ATOM 1829 C C . MET A 1 229 ? 0.282 15.741 -0.380 1.00 54.19 229 MET A C 1
ATOM 1831 O O . MET A 1 229 ? 1.059 15.124 0.349 1.00 54.19 229 MET A O 1
ATOM 1835 N N . ILE A 1 230 ? 0.285 17.072 -0.447 1.00 51.47 230 ILE A N 1
ATOM 1836 C CA . ILE A 1 230 ? 1.296 17.953 0.133 1.00 51.47 230 ILE A CA 1
ATOM 1837 C C . ILE A 1 230 ? 0.590 18.911 1.115 1.00 51.47 230 ILE A C 1
ATOM 1839 O O . ILE A 1 230 ? -0.196 19.753 0.686 1.00 51.47 230 ILE A O 1
ATOM 1843 N N . ASP A 1 231 ? 0.886 18.798 2.419 1.00 52.22 231 ASP A N 1
ATOM 1844 C CA . ASP A 1 231 ? 1.082 20.002 3.253 1.00 52.22 231 ASP A CA 1
ATOM 1845 C C . ASP A 1 231 ? 2.216 20.777 2.569 1.00 52.22 231 ASP A C 1
ATOM 1847 O O . ASP A 1 231 ? 3.259 20.154 2.354 1.00 52.22 231 ASP A O 1
ATOM 1851 N N . GLU A 1 232 ? 1.990 22.043 2.182 1.00 51.31 232 GLU A N 1
ATOM 1852 C CA . GLU A 1 232 ? 2.594 22.785 1.037 1.00 51.31 232 GLU A CA 1
ATOM 1853 C C . GLU A 1 232 ? 4.138 22.721 0.849 1.00 51.31 232 GLU A C 1
ATOM 1855 O O . GLU A 1 232 ? 4.633 23.042 -0.230 1.00 51.31 232 GLU A O 1
ATOM 1860 N N . ASP A 1 233 ? 4.880 22.188 1.824 1.00 52.78 233 ASP A N 1
ATOM 1861 C CA . ASP A 1 233 ? 6.341 22.205 1.970 1.00 52.78 233 ASP A CA 1
ATOM 1862 C C . ASP A 1 233 ? 7.071 20.858 1.709 1.00 52.78 233 ASP A C 1
ATOM 1864 O O . ASP A 1 233 ? 8.269 20.733 1.984 1.00 52.78 233 ASP A O 1
ATOM 1868 N N . ARG A 1 234 ? 6.407 19.792 1.222 1.00 58.09 234 ARG A N 1
ATOM 1869 C CA . ARG A 1 234 ? 7.064 18.470 1.014 1.00 58.09 234 ARG A CA 1
ATOM 1870 C C . ARG A 1 234 ? 7.947 18.395 -0.251 1.00 58.09 234 ARG A C 1
ATOM 1872 O O . ARG A 1 234 ? 7.650 17.678 -1.207 1.00 58.09 234 ARG A O 1
ATOM 1879 N N . GLU A 1 235 ? 9.083 19.091 -0.215 1.00 66.25 235 GLU A N 1
ATOM 1880 C CA . GLU A 1 235 ? 10.077 19.175 -1.304 1.00 66.25 235 GLU A CA 1
ATOM 1881 C C . GLU A 1 235 ? 10.841 17.865 -1.597 1.00 66.25 235 GLU A C 1
ATOM 1883 O O . GLU A 1 235 ? 11.389 17.696 -2.687 1.00 66.25 235 GLU A O 1
ATOM 1888 N N . PHE A 1 236 ? 10.880 16.919 -0.651 1.00 71.12 236 PHE A N 1
ATOM 1889 C CA . PHE A 1 236 ? 11.702 15.703 -0.735 1.00 71.12 236 PHE A CA 1
ATOM 1890 C C . PHE A 1 236 ? 10.866 14.418 -0.691 1.00 71.12 236 PHE A C 1
ATOM 1892 O O . PHE A 1 236 ? 9.833 14.343 -0.020 1.00 71.12 236 PHE A O 1
ATOM 1899 N N . SER A 1 237 ? 11.346 13.377 -1.377 1.00 73.19 237 SER A N 1
ATOM 1900 C CA . SER A 1 237 ? 10.817 12.019 -1.243 1.00 73.19 237 SER A CA 1
ATOM 1901 C C . SER A 1 237 ? 11.195 11.402 0.109 1.00 73.19 237 SER A C 1
ATOM 1903 O O . SER A 1 237 ? 12.139 11.835 0.771 1.00 73.19 237 SER A O 1
ATOM 1905 N N . GLY A 1 238 ? 10.499 10.328 0.490 1.00 73.44 238 GLY A N 1
ATOM 1906 C CA . GLY A 1 238 ? 10.996 9.407 1.515 1.00 73.44 238 GLY A CA 1
ATOM 1907 C C . GLY A 1 238 ? 12.196 8.584 1.022 1.00 73.44 238 GLY A C 1
ATOM 1908 O O . GLY A 1 238 ? 12.842 8.931 0.030 1.00 73.44 238 GLY A O 1
ATOM 1909 N N . SER A 1 239 ? 12.463 7.461 1.694 1.00 75.25 239 SER A N 1
ATOM 1910 C CA . SER A 1 239 ? 13.413 6.460 1.189 1.00 75.25 239 SER A CA 1
ATOM 1911 C C . SER A 1 239 ? 12.951 5.915 -0.166 1.00 75.25 239 SER A C 1
ATOM 1913 O O . SER A 1 239 ? 11.760 5.672 -0.358 1.00 75.25 239 SER A O 1
ATOM 1915 N N . VAL A 1 240 ? 13.892 5.716 -1.088 1.00 76.00 240 VAL A N 1
ATOM 1916 C CA . VAL A 1 240 ? 13.654 5.183 -2.435 1.00 76.00 240 VAL A CA 1
ATOM 1917 C C . VAL A 1 240 ? 14.657 4.067 -2.693 1.00 76.00 240 VAL A C 1
ATOM 1919 O O . VAL A 1 240 ? 15.853 4.244 -2.464 1.00 76.00 240 VAL A O 1
ATOM 1922 N N . THR A 1 241 ? 14.167 2.939 -3.197 1.00 77.75 241 THR A N 1
ATOM 1923 C CA . THR A 1 241 ? 14.992 1.832 -3.687 1.00 77.75 241 THR A CA 1
ATOM 1924 C C . THR A 1 241 ? 15.065 1.919 -5.206 1.00 77.75 241 THR A C 1
ATOM 1926 O O . THR A 1 241 ? 14.050 2.159 -5.855 1.00 77.75 241 THR A O 1
ATOM 1929 N N . ILE A 1 242 ? 16.257 1.722 -5.768 1.00 78.75 242 ILE A N 1
ATOM 1930 C CA . ILE A 1 242 ? 16.461 1.572 -7.211 1.00 78.75 242 ILE A CA 1
ATOM 1931 C C . ILE A 1 242 ? 16.975 0.156 -7.442 1.00 78.75 242 ILE A C 1
ATOM 1933 O O . ILE A 1 242 ? 18.005 -0.226 -6.886 1.00 78.75 242 ILE A O 1
ATOM 1937 N N . GLU A 1 243 ? 16.247 -0.605 -8.248 1.00 80.62 243 GLU A N 1
ATOM 1938 C CA . GLU A 1 243 ? 16.658 -1.918 -8.734 1.00 80.62 243 GLU A CA 1
ATOM 1939 C C . GLU A 1 243 ? 17.235 -1.757 -10.144 1.00 80.62 243 GLU A C 1
ATOM 1941 O O . GLU A 1 243 ? 16.698 -1.006 -10.960 1.00 80.62 243 GLU A O 1
ATOM 1946 N N . VAL A 1 244 ? 18.377 -2.398 -10.401 1.00 80.88 244 VAL A N 1
ATOM 1947 C CA . VAL A 1 244 ? 19.108 -2.302 -11.669 1.00 80.88 244 VAL A CA 1
ATOM 1948 C C . VAL A 1 244 ? 19.496 -3.709 -12.089 1.00 80.88 244 VAL A C 1
ATOM 1950 O O . VAL A 1 244 ? 20.282 -4.369 -11.408 1.00 80.88 244 VAL A O 1
ATOM 1953 N N . GLU A 1 245 ? 18.958 -4.159 -13.216 1.00 81.38 245 GLU A N 1
ATOM 1954 C CA . GLU A 1 245 ? 19.386 -5.399 -13.854 1.00 81.38 245 GLU A CA 1
ATOM 1955 C C . GLU A 1 245 ? 20.652 -5.138 -14.679 1.00 81.38 245 GLU A C 1
ATOM 1957 O O . GLU A 1 245 ? 20.724 -4.185 -15.457 1.00 81.38 245 GLU A O 1
ATOM 1962 N N . ASN A 1 246 ? 21.678 -5.972 -14.503 1.00 83.25 246 ASN A N 1
ATOM 1963 C CA . ASN A 1 246 ? 22.929 -5.826 -15.244 1.00 83.25 246 ASN A CA 1
ATOM 1964 C C . ASN A 1 246 ? 22.782 -6.400 -16.667 1.00 83.25 246 ASN A C 1
ATOM 1966 O O . ASN A 1 246 ? 22.339 -7.545 -16.803 1.00 83.25 246 ASN A O 1
ATOM 1970 N N . PRO A 1 247 ? 23.230 -5.688 -17.720 1.00 84.44 247 PRO A N 1
ATOM 1971 C CA . PRO A 1 247 ? 23.291 -6.236 -19.071 1.00 84.44 247 PRO A CA 1
ATOM 1972 C C . PRO A 1 247 ? 24.124 -7.523 -19.140 1.00 84.44 247 PRO A C 1
ATOM 1974 O O . PRO A 1 247 ? 25.163 -7.653 -18.485 1.00 84.44 247 PRO A O 1
ATOM 1977 N N . SER A 1 248 ? 23.701 -8.473 -19.976 1.00 83.69 248 SER A N 1
ATOM 1978 C CA . SER A 1 248 ? 24.371 -9.769 -20.117 1.00 83.69 248 SER A CA 1
ATOM 1979 C C . SER A 1 248 ? 25.855 -9.612 -20.474 1.00 83.69 248 SER A C 1
ATOM 1981 O O . SER A 1 248 ? 26.209 -8.937 -21.440 1.00 83.69 248 SER A O 1
ATOM 1983 N N . GLY A 1 249 ? 26.728 -10.265 -19.702 1.00 85.19 249 GLY A N 1
ATOM 1984 C CA . GLY A 1 249 ? 28.185 -10.196 -19.875 1.00 85.19 249 GLY A CA 1
ATOM 1985 C C . GLY A 1 249 ? 28.887 -9.080 -19.090 1.00 85.19 249 GLY A C 1
ATOM 1986 O O . GLY A 1 249 ? 30.115 -9.031 -19.116 1.00 85.19 249 GLY A O 1
ATOM 1987 N N . TYR A 1 250 ? 28.151 -8.234 -18.361 1.00 83.50 250 TYR A N 1
ATOM 1988 C CA . TYR A 1 250 ? 28.709 -7.204 -17.482 1.00 83.50 250 TYR A CA 1
ATOM 1989 C C . TYR A 1 250 ? 28.408 -7.516 -16.009 1.00 83.50 250 TYR A C 1
ATOM 1991 O O . TYR A 1 250 ? 27.322 -7.972 -15.658 1.00 83.50 250 TYR A O 1
ATOM 1999 N N . GLU A 1 251 ? 29.377 -7.262 -15.129 1.00 82.38 251 GLU A N 1
ATOM 2000 C CA . GLU A 1 251 ? 29.249 -7.442 -13.679 1.00 82.38 251 GLU A CA 1
ATOM 2001 C C . GLU A 1 251 ? 29.735 -6.173 -12.969 1.00 82.38 251 GLU A C 1
ATOM 2003 O O . GLU A 1 251 ? 30.790 -5.630 -13.298 1.00 82.38 251 GLU A O 1
ATOM 2008 N N . ILE A 1 252 ? 28.958 -5.687 -11.999 1.00 77.31 252 ILE A N 1
ATOM 2009 C CA . ILE A 1 252 ? 29.313 -4.525 -11.178 1.00 77.31 252 ILE A CA 1
ATOM 2010 C C . ILE A 1 252 ? 29.997 -5.023 -9.906 1.00 77.31 252 ILE A C 1
ATOM 2012 O O . ILE A 1 252 ? 29.394 -5.757 -9.124 1.00 77.31 252 ILE A O 1
ATOM 2016 N N . THR A 1 253 ? 31.232 -4.591 -9.639 1.00 72.31 253 THR A N 1
ATOM 2017 C CA . THR A 1 253 ? 31.876 -4.904 -8.357 1.00 72.31 253 THR A CA 1
ATOM 2018 C C . THR A 1 253 ? 31.376 -3.967 -7.253 1.00 72.31 253 THR A C 1
ATOM 2020 O O . THR A 1 253 ? 31.248 -2.755 -7.448 1.00 72.31 253 THR A O 1
ATOM 2023 N N . GLN A 1 254 ? 31.138 -4.498 -6.046 1.00 72.50 254 GLN A N 1
ATOM 2024 C CA . GLN A 1 254 ? 30.672 -3.691 -4.906 1.00 72.50 254 GLN A CA 1
ATOM 2025 C C . GLN A 1 254 ? 31.632 -2.529 -4.584 1.00 72.50 254 GLN A C 1
ATOM 2027 O O . GLN A 1 254 ? 31.197 -1.437 -4.220 1.00 72.50 254 GLN A O 1
ATOM 2032 N N . ARG A 1 255 ? 32.944 -2.734 -4.767 1.00 73.00 255 ARG A N 1
ATOM 2033 C CA . ARG A 1 255 ? 33.967 -1.701 -4.554 1.00 73.00 255 ARG A CA 1
ATOM 2034 C C . ARG A 1 255 ? 33.802 -0.526 -5.519 1.00 73.00 255 ARG A C 1
ATOM 2036 O O . ARG A 1 255 ? 33.886 0.621 -5.088 1.00 73.00 255 ARG A O 1
ATOM 2043 N N . GLU A 1 256 ? 33.585 -0.793 -6.804 1.00 71.56 256 GLU A N 1
ATOM 2044 C CA . GLU A 1 256 ? 33.401 0.258 -7.810 1.00 71.56 256 GLU A CA 1
ATOM 2045 C C . GLU A 1 256 ? 32.062 0.970 -7.635 1.00 71.56 256 GLU A C 1
ATOM 2047 O O . GLU A 1 256 ? 32.029 2.198 -7.697 1.00 71.56 256 GLU A O 1
ATOM 2052 N N . ALA A 1 257 ? 30.994 0.233 -7.310 1.00 69.12 257 ALA A N 1
ATOM 2053 C CA . ALA A 1 257 ? 29.693 0.808 -6.979 1.00 69.12 257 ALA A CA 1
ATOM 2054 C C . ALA A 1 257 ? 29.798 1.832 -5.832 1.00 69.12 257 ALA A C 1
ATOM 2056 O O . ALA A 1 257 ? 29.453 3.002 -6.010 1.00 69.12 257 ALA A O 1
ATOM 2057 N N . VAL A 1 258 ? 30.374 1.438 -4.689 1.00 70.81 258 VAL A N 1
ATOM 2058 C CA . VAL A 1 258 ? 30.563 2.329 -3.528 1.00 70.81 258 VAL A CA 1
ATOM 2059 C C . VAL A 1 258 ? 31.455 3.531 -3.872 1.00 70.81 258 VAL A C 1
ATOM 2061 O O . VAL A 1 258 ? 31.143 4.661 -3.497 1.00 70.81 258 VAL A O 1
ATOM 2064 N N . ILE A 1 259 ? 32.543 3.331 -4.625 1.00 72.19 259 ILE A N 1
ATOM 2065 C CA . ILE A 1 259 ? 33.432 4.428 -5.045 1.00 72.19 259 ILE A CA 1
ATOM 2066 C C . ILE A 1 259 ? 32.708 5.425 -5.962 1.00 72.19 259 ILE A C 1
ATOM 2068 O O . ILE A 1 259 ? 32.875 6.635 -5.795 1.00 72.19 259 ILE A O 1
ATOM 2072 N N . ASN A 1 260 ? 31.905 4.951 -6.915 1.00 69.81 260 ASN A N 1
ATOM 2073 C CA . ASN A 1 260 ? 31.191 5.812 -7.860 1.00 69.81 260 ASN A CA 1
ATOM 2074 C C . ASN A 1 260 ? 30.119 6.662 -7.159 1.00 69.81 260 ASN A C 1
ATOM 2076 O O . ASN A 1 260 ? 29.989 7.847 -7.468 1.00 69.81 260 ASN A O 1
ATOM 2080 N N . VAL A 1 261 ? 29.447 6.103 -6.149 1.00 67.88 261 VAL A N 1
ATOM 2081 C CA . VAL A 1 261 ? 28.514 6.830 -5.273 1.00 67.88 261 VAL A CA 1
ATOM 2082 C C . VAL A 1 261 ? 29.230 7.900 -4.450 1.00 67.88 261 VAL A C 1
ATOM 2084 O O . VAL A 1 261 ? 28.827 9.063 -4.455 1.00 67.88 261 VAL A O 1
ATOM 2087 N N . LEU A 1 262 ? 30.328 7.545 -3.773 1.00 66.62 262 LEU A N 1
ATOM 2088 C CA . LEU A 1 262 ? 31.082 8.492 -2.943 1.00 66.62 262 LEU A CA 1
ATOM 2089 C C . LEU A 1 262 ? 31.685 9.643 -3.764 1.00 66.62 262 LEU A C 1
ATOM 2091 O O . LEU A 1 262 ? 31.722 10.777 -3.286 1.00 66.62 262 LEU A O 1
ATOM 2095 N N . ARG A 1 263 ? 32.112 9.375 -5.006 1.00 66.94 263 ARG A N 1
ATOM 2096 C CA . ARG A 1 263 ? 32.612 10.391 -5.951 1.00 66.94 263 ARG A CA 1
ATOM 2097 C C . ARG A 1 263 ? 31.531 11.364 -6.426 1.00 66.94 263 ARG A C 1
ATOM 2099 O O . ARG A 1 263 ? 31.851 12.517 -6.694 1.00 66.94 263 ARG A O 1
ATOM 2106 N N . ARG A 1 264 ? 30.274 10.921 -6.533 1.00 61.19 264 ARG A N 1
ATOM 2107 C CA . ARG A 1 264 ? 29.135 11.710 -7.031 1.00 61.19 264 ARG A CA 1
ATOM 2108 C C . ARG A 1 264 ? 28.179 12.142 -5.908 1.00 61.19 264 ARG A C 1
ATOM 2110 O O . ARG A 1 264 ? 26.966 12.131 -6.087 1.00 61.19 264 ARG A O 1
ATOM 2117 N N . ARG A 1 265 ? 28.703 12.595 -4.758 1.00 57.56 265 ARG A N 1
ATOM 2118 C CA . ARG A 1 265 ? 27.912 13.281 -3.707 1.00 57.56 265 ARG A CA 1
ATOM 2119 C C . ARG A 1 265 ? 27.451 14.687 -4.139 1.00 57.56 265 ARG A C 1
ATOM 2121 O O . ARG A 1 265 ? 27.738 15.689 -3.485 1.00 57.56 265 ARG A O 1
ATOM 2128 N N . THR A 1 266 ? 26.717 14.772 -5.241 1.00 52.47 266 THR A N 1
ATOM 2129 C CA . THR A 1 266 ? 25.986 15.970 -5.656 1.00 52.47 266 THR A CA 1
ATOM 2130 C C . THR A 1 266 ? 24.629 15.986 -4.959 1.00 52.47 266 THR A C 1
ATOM 2132 O O . THR A 1 266 ? 23.785 15.126 -5.213 1.00 52.47 266 THR A O 1
ATOM 2135 N N . LYS A 1 267 ? 24.400 16.975 -4.084 1.00 53.28 267 LYS A N 1
ATOM 2136 C CA . LYS A 1 267 ? 23.054 17.264 -3.558 1.00 53.28 267 LYS A CA 1
ATOM 2137 C C . LYS A 1 267 ? 22.076 17.452 -4.737 1.00 53.28 267 LYS A C 1
ATOM 2139 O O . LYS A 1 267 ? 22.486 18.042 -5.736 1.00 53.28 267 LYS A O 1
ATOM 2144 N N . PRO A 1 268 ? 20.812 16.996 -4.638 1.00 51.16 268 PRO A N 1
ATOM 2145 C CA . PRO A 1 268 ? 20.103 16.639 -3.403 1.00 51.16 268 PRO A CA 1
ATOM 2146 C C . PRO A 1 268 ? 20.102 15.145 -3.026 1.00 51.16 268 PRO A C 1
ATOM 2148 O O . PRO A 1 268 ? 19.587 14.806 -1.963 1.00 51.16 268 PRO A O 1
ATOM 2151 N N . MET A 1 269 ? 20.654 14.241 -3.844 1.00 54.84 269 MET A N 1
ATOM 2152 C CA . MET A 1 269 ? 20.483 12.799 -3.625 1.00 54.84 269 MET A CA 1
ATOM 2153 C C . MET A 1 269 ? 21.516 12.223 -2.641 1.00 54.84 269 MET A C 1
ATOM 2155 O O . MET A 1 269 ? 22.618 11.825 -3.017 1.00 54.84 269 MET A O 1
ATOM 2159 N N . ASN A 1 270 ? 21.145 12.140 -1.362 1.00 57.25 270 ASN A N 1
ATOM 2160 C CA . ASN A 1 270 ? 21.908 11.402 -0.353 1.00 57.25 270 ASN A CA 1
ATOM 2161 C C . ASN A 1 270 ? 21.708 9.889 -0.543 1.00 57.25 270 ASN A C 1
ATOM 2163 O O . ASN A 1 270 ? 20.895 9.282 0.152 1.00 57.25 270 ASN A O 1
ATOM 2167 N N . LEU A 1 271 ? 22.436 9.271 -1.476 1.00 57.47 271 LEU A N 1
ATOM 2168 C CA . LEU A 1 271 ? 22.451 7.812 -1.598 1.00 57.47 271 LEU A CA 1
ATOM 2169 C C . LEU A 1 271 ? 23.128 7.209 -0.351 1.00 57.47 271 LEU A C 1
ATOM 2171 O O . LEU A 1 271 ? 24.291 7.507 -0.070 1.00 57.47 271 LEU A O 1
ATOM 2175 N N . ILE A 1 272 ? 22.373 6.428 0.428 1.00 58.78 272 ILE A N 1
ATOM 2176 C CA . ILE A 1 272 ? 22.776 5.983 1.775 1.00 58.78 272 ILE A CA 1
ATOM 2177 C C . ILE A 1 272 ? 23.675 4.742 1.720 1.00 58.78 272 ILE A C 1
ATOM 2179 O O . ILE A 1 272 ? 24.693 4.699 2.408 1.00 58.78 272 ILE A O 1
ATOM 2183 N N . ASP A 1 273 ? 23.308 3.753 0.905 1.00 57.59 273 ASP A N 1
ATOM 2184 C CA . ASP A 1 273 ? 24.008 2.473 0.767 1.00 57.59 273 ASP A CA 1
ATOM 2185 C C . ASP A 1 273 ? 23.821 1.911 -0.654 1.00 57.59 273 ASP A C 1
ATOM 2187 O O . ASP A 1 273 ? 22.855 2.257 -1.338 1.00 57.59 273 ASP A O 1
ATOM 2191 N N . VAL A 1 274 ? 24.736 1.042 -1.093 1.00 63.28 274 VAL A N 1
ATOM 2192 C CA . VAL A 1 274 ? 24.592 0.231 -2.311 1.00 63.28 274 VAL A CA 1
ATOM 2193 C C . VAL A 1 274 ? 25.040 -1.195 -2.032 1.00 63.28 274 VAL A C 1
ATOM 2195 O O . VAL A 1 274 ? 26.227 -1.488 -1.858 1.00 63.28 274 VAL A O 1
ATOM 2198 N N . LYS A 1 275 ? 24.070 -2.106 -2.080 1.00 61.47 275 LYS A N 1
ATOM 2199 C CA . LYS A 1 275 ? 24.276 -3.541 -1.934 1.00 61.47 275 LYS A CA 1
ATOM 2200 C C . LYS A 1 275 ? 24.111 -4.223 -3.288 1.00 61.47 275 LYS A C 1
ATOM 2202 O O . LYS A 1 275 ? 22.996 -4.397 -3.764 1.00 61.47 275 LYS A O 1
ATOM 2207 N N . VAL A 1 276 ? 25.223 -4.641 -3.888 1.00 63.06 276 VAL A N 1
ATOM 2208 C CA . VAL A 1 276 ? 25.193 -5.507 -5.073 1.00 63.06 276 VAL A CA 1
ATOM 2209 C C . VAL A 1 276 ? 24.851 -6.926 -4.616 1.00 63.06 276 VAL A C 1
ATOM 2211 O O . VAL A 1 276 ? 25.623 -7.543 -3.881 1.00 63.06 276 VAL A O 1
ATOM 2214 N N . THR A 1 277 ? 23.697 -7.448 -5.029 1.00 58.53 277 THR A N 1
ATOM 2215 C CA . THR A 1 277 ? 23.310 -8.850 -4.826 1.00 58.53 277 THR A CA 1
ATOM 2216 C C . THR A 1 277 ? 23.425 -9.611 -6.139 1.00 58.53 277 THR A C 1
ATOM 2218 O O . THR A 1 277 ? 22.912 -9.185 -7.169 1.00 58.53 277 THR A O 1
ATOM 2221 N N . ARG A 1 278 ? 24.098 -10.765 -6.118 1.00 55.28 278 ARG A N 1
ATOM 2222 C CA . ARG A 1 278 ? 24.188 -11.643 -7.286 1.00 55.28 278 ARG A CA 1
ATOM 2223 C C . ARG A 1 278 ? 22.970 -12.562 -7.308 1.00 55.28 278 ARG A C 1
ATOM 2225 O O . ARG A 1 278 ? 22.939 -13.548 -6.577 1.00 55.28 278 ARG A O 1
ATOM 2232 N N . SER A 1 279 ? 21.977 -12.232 -8.131 1.00 45.44 279 SER A N 1
ATOM 2233 C CA . SER A 1 279 ? 20.898 -13.167 -8.454 1.00 45.44 279 SER A CA 1
ATOM 2234 C C . SER A 1 279 ? 21.466 -14.291 -9.322 1.00 45.44 279 SER A C 1
ATOM 2236 O O . SER A 1 279 ? 21.810 -14.074 -10.483 1.00 45.44 279 SER A O 1
ATOM 2238 N N . SER A 1 280 ? 21.629 -15.485 -8.754 1.00 38.41 280 SER A N 1
ATOM 2239 C CA . SER A 1 280 ? 21.876 -16.699 -9.532 1.00 38.41 280 SER A CA 1
ATOM 2240 C C . SER A 1 280 ? 20.532 -17.289 -9.945 1.00 38.41 280 SER A C 1
ATOM 2242 O O . SER A 1 280 ? 19.943 -18.070 -9.195 1.00 38.41 280 SER A O 1
ATOM 2244 N N . VAL A 1 281 ? 20.049 -16.896 -11.122 1.00 41.38 281 VAL A N 1
ATOM 2245 C CA . VAL A 1 281 ? 18.942 -17.596 -11.780 1.00 41.38 281 VAL A CA 1
ATOM 2246 C C . VAL A 1 281 ? 19.479 -18.954 -12.240 1.00 41.38 281 VAL A C 1
ATOM 2248 O O . VAL A 1 281 ? 20.376 -19.006 -13.084 1.00 41.38 281 VAL A O 1
ATOM 2251 N N . TYR A 1 282 ? 18.970 -20.019 -11.620 1.00 33.66 282 TYR A N 1
ATOM 2252 C CA . TYR A 1 282 ? 19.159 -21.420 -12.003 1.00 33.66 282 TYR A CA 1
ATOM 2253 C C . TYR A 1 282 ? 17.885 -21.930 -12.680 1.00 33.66 282 TYR A C 1
ATOM 2255 O O . TYR A 1 282 ? 16.797 -21.542 -12.196 1.00 33.66 282 TYR A O 1
#

pLDDT: mean 73.42, std 15.74, range [21.5, 92.38]

Foldseek 3Di:
DDDPPPPPPQPPPLPDQLLVLLVLLVVLVVVLVVDDDDDVNVVSVVSSVVSLVVLVVSVVSLPDPDQADWDQDPNDTDRDQRDDDPCLLVSLSSLLSNLVSCCVPPNDDPVNVVSLVSNLSQADLVRAHDDDRSRVSNVVSNVSNCVSVVVVVVPDADDDDDDPPDDDDDDHDDDDHDDDDDDDPDPVPPDDDNDCQKDKDWDWDQDPPPPSLDIDIDIDIDGDDDCVNDPPPCPDDDDDDDDDDDPPPDDDDLVVVVVVLVVPPDPPDPPPHDDDDDDDDD